Protein AF-A0A7S0ZNC3-F1 (afdb_monomer_lite)

Radius of gyration: 29.02 Å; chains: 1; bounding box: 52×55×88 Å

Organism: Noctiluca scintillans (NCBI:txid2966)

pLDDT: mean 77.71, std 16.73, range [38.78, 97.19]

Sequence (224 aa):
EQLVTQQPERVATENEGRETLKQLDADLELLSKPDVLAFEIQTAWGTHILEYHCNDTCRDIAKQFCRERRLDDRLSGDLADRMEEKLKQPLALAQPKRPHGPKPKVVDLGDKNAVKRRVRALQKKLREMERLKNLPDSELDTLQREKLANEGEVRRTCESLERELNLLERLPRMVFDVETDTGLRFIEFRDGDSCLELSRVFCSQHALDDELIGPLAEHMKEKL

Foldseek 3Di:
DDDDDDDDPVVVVVVVVVVVVVVVVVVVVQVVDPFWDWDWDQDPVGIDIQIDGNPDQLLNSLQVVCVVVVHDSVVSVVRRVVVVVVVPDPPDVDDDDDPDPKDKPQDCLDDLVVLVVLLVVLVVLLVVLVVLVVDDPVPDDPVNVVSVVCNVVSVVVNVVSVVSSVVSQPDASIWTWDQDPVGTDIQGDHPPDQLLVSLVVVCVVRVHDPVVSVVRSVVVVVND

Secondary structure (DSSP, 8-state):
-------SHHHHHHHHHHHHHHHHHHHHHHHT-TTEEEEEEEETTEEEEEEEETT--HHHHHHHHHHHTT--TTHHHHHHHHHHHHHHS-----------S---EE---TTHHHHHHHHHHHHHHHHHHHHHHTS-GGG--HHHHHHHHTHHHHHHHHHHHHHHHHHHHHS-SEEEEEEETTEEEEEEE-TT--HHHHHHHHHHHHT--GGGHHHHHHHHHHH-

Structure (mmCIF, N/CA/C/O backbone):
data_AF-A0A7S0ZNC3-F1
#
_entry.id   AF-A0A7S0ZNC3-F1
#
loop_
_atom_site.group_PDB
_atom_site.id
_atom_site.type_symbol
_atom_site.label_atom_id
_atom_site.label_alt_id
_atom_site.label_comp_id
_atom_site.label_asym_id
_atom_site.label_entity_id
_atom_site.label_seq_id
_atom_site.pdbx_PDB_ins_code
_atom_site.Cartn_x
_atom_site.Cartn_y
_atom_site.Cartn_z
_atom_site.occupancy
_atom_site.B_iso_or_equiv
_atom_site.auth_seq_id
_atom_site.auth_comp_id
_atom_site.auth_asym_id
_atom_site.auth_atom_id
_atom_site.pdbx_PDB_model_num
ATOM 1 N N . GLU A 1 1 ? 8.790 41.182 26.285 1.00 45.03 1 GLU A N 1
ATOM 2 C CA . GLU A 1 1 ? 8.197 41.296 24.938 1.00 45.03 1 GLU A CA 1
ATOM 3 C C . GLU A 1 1 ? 8.940 40.371 23.983 1.00 45.03 1 GLU A C 1
ATOM 5 O O . GLU A 1 1 ? 10.123 40.579 23.758 1.00 45.03 1 GLU A O 1
ATOM 10 N N . GLN A 1 2 ? 8.292 39.319 23.484 1.00 38.78 2 GLN A N 1
ATOM 11 C CA . GLN A 1 2 ? 8.778 38.539 22.341 1.00 38.78 2 GLN A CA 1
ATOM 12 C C . GLN A 1 2 ? 7.562 38.230 21.468 1.00 38.78 2 GLN A C 1
ATOM 14 O O . GLN A 1 2 ? 6.730 37.392 21.811 1.00 38.78 2 GLN A O 1
ATOM 19 N N . LEU A 1 3 ? 7.418 39.007 20.395 1.00 42.59 3 LEU A N 1
ATOM 20 C CA . LEU A 1 3 ? 6.395 38.829 19.373 1.00 42.59 3 LEU A CA 1
ATOM 21 C C . LEU A 1 3 ? 6.844 37.726 18.412 1.00 42.59 3 LEU A C 1
ATOM 23 O O . LEU A 1 3 ? 7.954 37.743 17.887 1.00 42.59 3 LEU A O 1
ATOM 27 N N . VAL A 1 4 ? 5.948 36.762 18.239 1.00 47.72 4 VAL A N 1
ATOM 28 C CA . VAL A 1 4 ? 6.052 35.588 17.378 1.00 47.72 4 VAL A CA 1
ATOM 29 C C . VAL A 1 4 ? 5.900 36.014 15.918 1.00 47.72 4 VAL A C 1
ATOM 31 O O . VAL A 1 4 ? 4.832 36.464 15.509 1.00 47.72 4 VAL A O 1
ATOM 34 N N . THR A 1 5 ? 6.947 35.824 15.121 1.00 52.84 5 THR A N 1
ATOM 35 C CA . THR A 1 5 ? 6.916 35.956 13.659 1.00 52.84 5 THR A CA 1
ATOM 36 C C . THR A 1 5 ? 6.864 34.560 13.038 1.00 52.84 5 THR A C 1
ATOM 38 O O . THR A 1 5 ? 7.893 33.916 12.868 1.00 52.84 5 THR A O 1
ATOM 41 N N . GLN A 1 6 ? 5.668 34.064 12.711 1.00 51.75 6 GLN A N 1
ATOM 42 C CA . GLN A 1 6 ? 5.483 32.878 11.861 1.00 51.75 6 GLN A CA 1
ATOM 43 C C . GLN A 1 6 ? 4.163 32.967 11.087 1.00 51.75 6 GLN A C 1
ATOM 45 O O . GLN A 1 6 ? 3.191 32.356 11.510 1.00 51.75 6 GLN A O 1
ATOM 50 N N . GLN A 1 7 ? 4.114 33.695 9.965 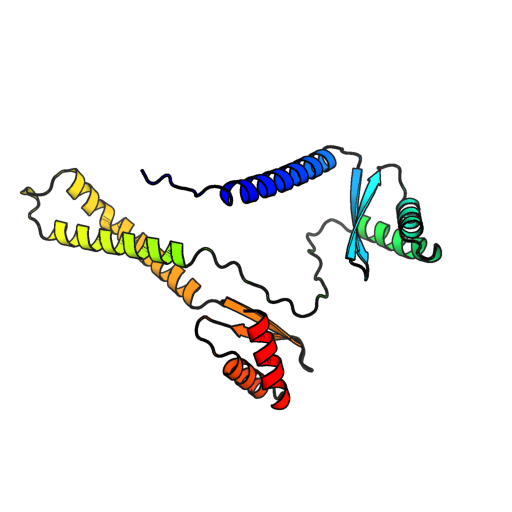1.00 51.53 7 GLN A N 1
ATOM 51 C CA . GLN A 1 7 ? 3.111 33.478 8.903 1.00 51.53 7 GLN A CA 1
ATOM 52 C C . GLN A 1 7 ? 3.631 33.987 7.541 1.00 51.53 7 GLN A C 1
ATOM 54 O O . GLN A 1 7 ? 3.479 35.166 7.234 1.00 51.53 7 GLN A O 1
ATOM 59 N N . PRO A 1 8 ? 4.270 33.123 6.728 1.00 50.66 8 PRO A N 1
ATOM 60 C CA . PRO A 1 8 ? 4.137 33.257 5.269 1.00 50.66 8 PRO A CA 1
ATOM 61 C C . PRO A 1 8 ? 3.771 31.957 4.520 1.00 50.66 8 PRO A C 1
ATOM 63 O O . PRO A 1 8 ? 3.196 32.032 3.440 1.00 50.66 8 PRO A O 1
ATOM 66 N N . GLU A 1 9 ? 4.020 30.762 5.069 1.00 48.94 9 GLU A N 1
ATOM 67 C CA . GLU A 1 9 ? 3.870 29.500 4.306 1.00 48.94 9 GLU A CA 1
ATOM 68 C C . GLU A 1 9 ? 2.422 29.016 4.127 1.00 48.94 9 GLU A C 1
ATOM 70 O O . GLU A 1 9 ? 2.121 28.286 3.184 1.00 48.94 9 GLU A O 1
ATOM 75 N N . ARG A 1 10 ? 1.486 29.445 4.984 1.00 49.97 10 ARG A N 1
ATOM 76 C CA . ARG A 1 10 ? 0.070 29.046 4.861 1.00 49.97 10 ARG A CA 1
ATOM 77 C C . ARG A 1 10 ? -0.667 29.715 3.698 1.00 49.97 10 ARG A C 1
ATOM 79 O O . ARG A 1 10 ? -1.686 29.198 3.271 1.00 49.97 10 ARG A O 1
ATOM 86 N N . VAL A 1 11 ? -0.158 30.830 3.174 1.00 51.59 11 VAL A N 1
ATOM 87 C CA . VAL A 1 11 ? -0.843 31.596 2.118 1.00 51.59 11 VAL A CA 1
ATOM 88 C C . VAL A 1 11 ? -0.542 31.036 0.719 1.00 51.59 11 VAL A C 1
ATOM 90 O O . VAL A 1 11 ? -1.366 31.152 -0.183 1.00 51.59 11 VAL A O 1
ATOM 93 N N . ALA A 1 12 ? 0.611 30.386 0.526 1.00 52.41 12 ALA A N 1
ATOM 94 C CA . ALA A 1 12 ? 1.008 29.844 -0.777 1.00 52.41 12 ALA A CA 1
ATOM 95 C C . ALA A 1 12 ? 0.154 28.633 -1.198 1.00 52.41 12 ALA A C 1
ATOM 97 O O . ALA A 1 12 ? -0.328 28.574 -2.326 1.00 52.41 12 ALA A O 1
ATOM 98 N N . THR A 1 13 ? -0.117 27.718 -0.264 1.00 53.22 13 THR A N 1
ATOM 99 C CA . THR A 1 13 ? -0.907 26.500 -0.521 1.00 53.22 13 THR A CA 1
ATOM 100 C C . THR A 1 13 ? -2.394 26.787 -0.753 1.00 53.22 13 THR A C 1
ATOM 102 O O . THR A 1 13 ? -3.041 26.106 -1.546 1.00 53.22 13 THR A O 1
ATOM 105 N N . GLU A 1 14 ? -2.943 27.835 -0.130 1.00 54.78 14 GLU A N 1
ATOM 106 C CA . GLU A 1 14 ? -4.318 28.280 -0.396 1.00 54.78 14 GLU A CA 1
ATOM 107 C C . GLU A 1 14 ? -4.479 28.919 -1.785 1.00 54.78 14 GLU A C 1
ATOM 109 O O . GLU A 1 14 ? -5.547 28.807 -2.391 1.00 54.78 14 GLU A O 1
ATOM 114 N N . ASN A 1 15 ? -3.433 29.560 -2.318 1.00 58.06 15 ASN A N 1
ATOM 115 C CA . ASN A 1 15 ? -3.467 30.143 -3.660 1.00 58.06 15 ASN A CA 1
ATOM 116 C C . ASN A 1 15 ? -3.379 29.073 -4.759 1.00 58.06 15 ASN A C 1
ATOM 118 O O . ASN A 1 15 ? -4.161 29.135 -5.706 1.00 58.06 15 ASN A O 1
ATOM 122 N N . GLU A 1 16 ? -2.535 28.049 -4.598 1.00 57.00 16 GLU A N 1
ATOM 123 C CA . GLU A 1 16 ? -2.470 26.908 -5.531 1.00 57.00 16 GLU A CA 1
ATOM 124 C C . GLU A 1 16 ? -3.796 26.126 -5.579 1.00 57.00 16 GLU A C 1
ATOM 126 O O . GLU A 1 16 ? -4.271 25.742 -6.652 1.00 57.00 16 GLU A O 1
ATOM 131 N N . GLY A 1 17 ? -4.453 25.957 -4.425 1.00 60.78 17 GLY A N 1
ATOM 132 C CA . GLY A 1 17 ? -5.788 25.356 -4.340 1.00 60.78 17 GLY A CA 1
ATOM 133 C C . GLY A 1 17 ? -6.871 26.169 -5.061 1.00 60.78 17 GLY A C 1
ATOM 134 O O . GLY A 1 17 ? -7.796 25.613 -5.649 1.00 60.78 17 GLY A O 1
ATOM 135 N N . ARG A 1 18 ? -6.759 27.502 -5.064 1.00 63.09 18 ARG A N 1
ATOM 136 C CA . ARG A 1 18 ? -7.697 28.381 -5.782 1.00 63.09 18 ARG A CA 1
ATOM 137 C C . ARG A 1 18 ? -7.470 28.385 -7.289 1.00 63.09 18 ARG A C 1
ATOM 139 O O . ARG A 1 18 ? -8.442 28.498 -8.029 1.00 63.09 18 ARG A O 1
ATOM 146 N N . GLU A 1 19 ? -6.227 28.277 -7.748 1.00 65.94 19 GLU A N 1
ATOM 147 C CA . GLU A 1 19 ? -5.927 28.179 -9.182 1.00 65.94 19 GLU A CA 1
ATOM 148 C C . GLU A 1 19 ? -6.394 26.846 -9.765 1.00 65.94 19 GLU A C 1
ATOM 150 O O . GLU A 1 19 ? -7.042 26.834 -10.808 1.00 65.94 19 GLU A O 1
ATOM 155 N N . THR A 1 20 ? -6.177 25.741 -9.049 1.00 65.75 20 THR A N 1
ATOM 156 C CA . THR A 1 20 ? -6.688 24.421 -9.454 1.00 65.75 20 THR A CA 1
ATOM 157 C C . THR A 1 20 ? -8.216 24.368 -9.483 1.00 65.75 20 THR A C 1
ATOM 159 O O . THR A 1 20 ? -8.780 23.824 -10.428 1.00 65.75 20 THR A O 1
ATOM 162 N N . LEU A 1 21 ? -8.904 24.990 -8.518 1.00 68.75 21 LEU A N 1
ATOM 163 C CA . LEU A 1 21 ? -10.368 25.104 -8.551 1.00 68.75 21 LEU A CA 1
ATOM 164 C C . LEU A 1 21 ? -10.870 25.967 -9.715 1.00 68.75 21 LEU A C 1
ATOM 166 O O . LEU A 1 21 ? -11.840 25.592 -10.362 1.00 68.75 21 LEU A O 1
ATOM 170 N N . LYS A 1 22 ? -10.196 27.080 -10.033 1.00 71.38 22 LYS A N 1
ATOM 171 C CA . LYS A 1 22 ? -10.537 27.895 -11.211 1.00 71.38 22 LYS A CA 1
ATOM 172 C C . LYS A 1 22 ? -10.324 27.146 -12.524 1.00 71.38 22 LYS A C 1
ATOM 174 O O . LYS A 1 22 ? -11.119 27.314 -13.441 1.00 71.38 22 LYS A O 1
ATOM 179 N N . GLN A 1 23 ? -9.269 26.338 -12.611 1.00 70.81 23 GLN A N 1
ATOM 180 C CA . GLN A 1 23 ? -9.010 25.496 -13.776 1.00 70.81 23 GLN A CA 1
ATOM 181 C C . GLN A 1 23 ? -10.127 24.456 -13.947 1.00 70.81 23 GLN A C 1
ATOM 183 O O . GLN A 1 23 ? -10.662 24.312 -15.038 1.00 70.81 23 GLN A O 1
ATOM 188 N N . LEU A 1 24 ? -10.545 23.808 -12.854 1.00 67.44 24 LEU A N 1
ATOM 189 C CA . LEU A 1 24 ? -11.635 22.828 -12.861 1.00 67.44 24 LEU A CA 1
ATOM 190 C C . LEU A 1 24 ? -13.005 23.449 -13.174 1.00 67.44 24 LEU A C 1
ATOM 192 O O . LEU A 1 24 ? -13.794 22.826 -13.879 1.00 67.44 24 LEU A O 1
ATOM 196 N N . ASP A 1 25 ? -13.289 24.661 -12.688 1.00 69.50 25 ASP A N 1
ATOM 197 C CA . ASP A 1 25 ? -14.516 25.391 -13.040 1.00 69.50 25 ASP A CA 1
ATOM 198 C C . ASP A 1 25 ? -14.526 25.785 -14.525 1.00 69.50 25 ASP A C 1
ATOM 200 O O . ASP A 1 25 ? -15.555 25.642 -15.184 1.00 69.50 25 ASP A O 1
ATOM 204 N N . ALA A 1 26 ? -13.386 26.212 -15.080 1.00 65.00 26 ALA A N 1
ATOM 205 C CA . ALA A 1 26 ? -13.260 26.488 -16.511 1.00 65.00 26 ALA A CA 1
ATOM 206 C C . ALA A 1 26 ? -13.450 25.214 -17.356 1.00 65.00 26 ALA A C 1
ATOM 208 O O . ALA A 1 26 ? -14.165 25.241 -18.359 1.00 65.00 26 ALA A O 1
ATOM 209 N N . ASP A 1 27 ? -12.879 24.089 -16.919 1.00 60.28 27 ASP A N 1
ATOM 210 C CA . ASP A 1 27 ? -13.042 22.787 -17.572 1.00 60.28 27 ASP A CA 1
ATOM 211 C C . ASP A 1 27 ? -14.506 22.297 -17.499 1.00 60.28 27 ASP A C 1
ATOM 213 O O . ASP A 1 27 ? -15.032 21.743 -18.467 1.00 60.28 27 ASP A O 1
ATOM 217 N N . LEU A 1 28 ? -15.212 22.548 -16.388 1.00 64.69 28 LEU A N 1
ATOM 218 C CA . LEU A 1 28 ? -16.644 22.252 -16.236 1.00 64.69 28 LEU A CA 1
ATOM 219 C C . LEU A 1 28 ? -17.532 23.153 -17.105 1.00 64.69 28 LEU A C 1
ATOM 221 O O . LEU A 1 28 ? -18.526 22.684 -17.660 1.00 64.69 28 LEU A O 1
ATOM 225 N N . GLU A 1 29 ? -17.186 24.431 -17.253 1.00 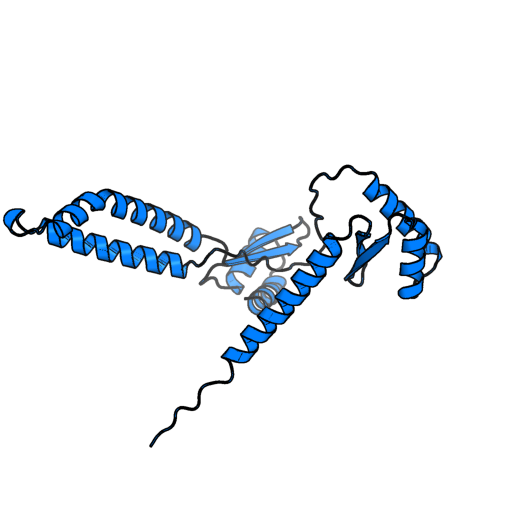65.31 29 GLU A N 1
ATOM 226 C CA . GLU A 1 29 ? -17.912 25.372 -18.112 1.00 65.31 29 GLU A CA 1
ATOM 227 C C . GLU A 1 29 ? -17.726 25.041 -19.607 1.00 65.31 29 GLU A C 1
ATOM 229 O O . GLU A 1 29 ? -18.651 25.211 -20.407 1.00 65.31 29 GLU A O 1
ATOM 234 N N . LEU A 1 30 ? -16.572 24.471 -19.971 1.00 56.34 30 LEU A N 1
ATOM 235 C CA . LEU A 1 30 ? -16.301 23.867 -21.281 1.00 56.34 30 LEU A CA 1
ATOM 236 C C . LEU A 1 30 ? -17.166 22.624 -21.536 1.00 56.34 30 LEU A C 1
ATOM 238 O O . LEU A 1 30 ? -17.773 22.511 -22.599 1.00 56.34 30 LEU A O 1
ATOM 242 N N . LEU A 1 31 ? -17.300 21.740 -20.543 1.00 54.53 31 LEU A N 1
ATOM 243 C CA . LEU A 1 31 ? -18.156 20.545 -20.614 1.00 54.53 31 LEU A CA 1
ATOM 244 C C . LEU A 1 31 ? -19.664 20.861 -20.601 1.00 54.53 31 LEU A C 1
ATOM 246 O O . LEU A 1 31 ? -20.478 20.014 -20.965 1.00 54.53 31 LEU A O 1
ATOM 250 N N . SER A 1 32 ? -20.042 22.075 -20.191 1.00 52.97 32 SER A N 1
ATOM 251 C CA . SER A 1 32 ? -21.429 22.561 -20.142 1.00 52.97 32 SER A CA 1
ATOM 252 C C . SER A 1 32 ? -21.958 23.035 -21.507 1.00 52.97 32 SER A C 1
ATOM 254 O O . SER A 1 32 ? -23.163 23.235 -21.672 1.00 52.97 32 SER A O 1
ATOM 256 N N . LYS A 1 33 ? -21.093 23.194 -22.521 1.00 55.12 33 LYS A N 1
ATOM 257 C CA . LYS A 1 33 ? -21.510 23.553 -23.886 1.00 55.12 33 LYS A CA 1
ATOM 258 C C . LYS A 1 33 ? -21.741 22.277 -24.712 1.00 55.12 33 LYS A C 1
ATOM 260 O O . LYS A 1 33 ? -20.769 21.642 -25.106 1.00 55.12 33 LYS A O 1
ATOM 265 N N . PRO A 1 34 ? -22.997 21.911 -25.036 1.00 56.09 34 PRO A N 1
ATOM 266 C CA . PRO A 1 34 ? -23.321 20.637 -25.693 1.00 56.09 34 PRO A CA 1
ATOM 267 C C . PRO A 1 34 ? -22.796 20.507 -27.135 1.00 56.09 34 PRO A C 1
ATOM 269 O O . PRO A 1 34 ? -22.846 19.418 -27.698 1.00 56.09 34 PRO A O 1
ATOM 272 N N . ASP A 1 35 ? -22.276 21.594 -27.713 1.00 60.38 35 ASP A N 1
ATOM 273 C CA . ASP A 1 35 ? -21.815 21.669 -29.105 1.00 60.38 35 ASP A CA 1
ATOM 274 C C . ASP A 1 35 ? -20.285 21.701 -29.257 1.00 60.38 35 ASP A C 1
ATOM 276 O O . ASP A 1 35 ? -19.790 21.853 -30.378 1.00 60.38 35 ASP A O 1
ATOM 280 N N . VAL A 1 36 ? -19.533 21.596 -28.153 1.00 58.16 36 VAL A N 1
ATOM 281 C CA . VAL A 1 36 ? -18.064 21.573 -28.165 1.00 58.16 36 VAL A CA 1
ATOM 282 C C . VAL A 1 36 ? -17.590 20.193 -27.750 1.00 58.16 36 VAL A C 1
ATOM 284 O O . VAL A 1 36 ? -17.828 19.734 -26.636 1.00 58.16 36 VAL A O 1
ATOM 287 N N . LEU A 1 37 ? -16.904 19.523 -28.661 1.00 64.19 37 LEU A N 1
ATOM 288 C CA . LEU A 1 37 ? -16.277 18.241 -28.404 1.00 64.19 37 LEU A CA 1
ATOM 289 C C . LEU A 1 37 ? -14.759 18.452 -28.372 1.00 64.19 37 LEU A C 1
ATOM 291 O O . LEU A 1 37 ? -14.211 19.274 -29.102 1.00 64.19 37 LEU A O 1
ATOM 295 N N . ALA A 1 38 ? -14.070 17.730 -27.493 1.00 66.69 38 ALA A N 1
ATOM 296 C CA . ALA A 1 38 ? -12.623 17.824 -27.344 1.00 66.69 38 ALA A CA 1
ATOM 297 C C . ALA A 1 38 ? -11.963 16.542 -27.861 1.00 66.69 38 ALA A C 1
ATOM 299 O O . ALA A 1 38 ? -12.372 15.434 -27.508 1.00 66.69 38 ALA A O 1
ATOM 300 N N . PHE A 1 39 ? -10.939 16.684 -28.699 1.00 69.06 39 PHE A N 1
ATOM 301 C CA . PHE A 1 39 ? -10.174 15.570 -29.243 1.00 69.06 39 PHE A CA 1
ATOM 302 C C . PHE A 1 39 ? -8.727 15.629 -28.757 1.00 69.06 39 PHE A C 1
ATOM 304 O O . PHE A 1 39 ? -7.988 16.566 -29.056 1.00 69.06 39 PHE A O 1
ATOM 311 N N . GLU A 1 40 ? -8.305 14.608 -28.014 1.00 72.19 40 GLU A N 1
ATOM 312 C CA . GLU A 1 40 ? -6.922 14.491 -27.556 1.00 72.19 40 GLU A CA 1
ATOM 313 C C . GLU A 1 40 ? -6.042 13.877 -28.656 1.00 72.19 40 GLU A C 1
ATOM 315 O O . GLU A 1 40 ? -6.227 12.726 -29.071 1.00 72.19 40 GLU A O 1
ATOM 320 N N . ILE A 1 41 ? -5.042 14.636 -29.104 1.00 69.06 41 ILE A N 1
ATOM 321 C CA . ILE A 1 41 ? -4.017 14.188 -30.045 1.00 69.06 41 ILE A CA 1
ATOM 322 C C . ILE A 1 41 ? -2.688 14.058 -29.318 1.00 69.06 41 ILE A C 1
ATOM 324 O O . ILE A 1 41 ? -2.176 15.002 -28.718 1.00 69.06 41 ILE A O 1
ATOM 328 N N . GLN A 1 42 ? -2.098 12.872 -29.421 1.00 63.91 42 GLN A N 1
ATOM 329 C CA . GLN A 1 42 ? -0.756 12.603 -28.926 1.00 63.91 42 GLN A CA 1
ATOM 330 C C . GLN A 1 42 ? 0.239 12.758 -30.070 1.00 63.91 42 GLN A C 1
ATOM 332 O O . GLN A 1 42 ? 0.136 12.085 -31.097 1.00 63.91 42 GLN A O 1
ATOM 337 N N . THR A 1 43 ? 1.201 13.656 -29.888 1.00 64.44 43 THR A N 1
ATOM 338 C CA . THR A 1 43 ? 2.305 13.881 -30.825 1.00 64.44 43 THR A CA 1
ATOM 339 C C . THR A 1 43 ? 3.637 13.565 -30.151 1.00 64.44 43 THR A C 1
ATOM 341 O O . THR A 1 43 ? 3.706 13.406 -28.932 1.00 64.44 43 THR A O 1
ATOM 344 N N . ALA A 1 44 ? 4.722 13.523 -30.930 1.00 51.75 44 ALA A N 1
ATOM 345 C CA . ALA A 1 44 ? 6.075 13.360 -30.390 1.00 51.75 44 ALA A CA 1
ATOM 346 C C . ALA A 1 44 ? 6.485 14.491 -29.420 1.00 51.75 44 ALA A C 1
ATOM 348 O O . ALA A 1 44 ? 7.409 14.314 -28.632 1.00 51.75 44 ALA A O 1
ATOM 349 N N . TRP A 1 45 ? 5.794 15.637 -29.460 1.00 47.97 45 TRP A N 1
ATOM 350 C CA . TRP A 1 45 ? 6.099 16.827 -28.658 1.00 47.97 45 TRP A CA 1
ATOM 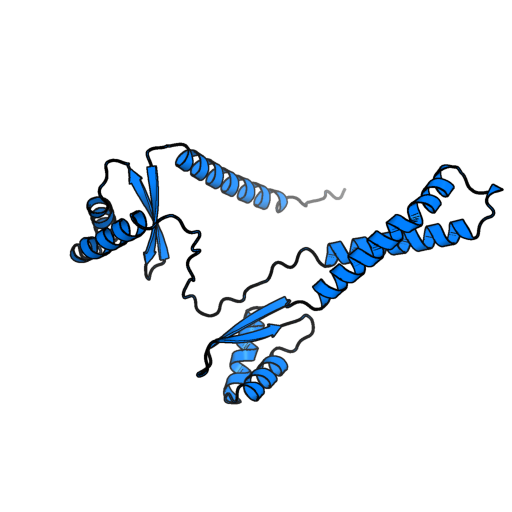351 C C . TRP A 1 45 ? 5.115 17.061 -27.507 1.00 47.97 45 TRP A C 1
ATOM 353 O O . TRP A 1 45 ? 5.213 18.073 -26.816 1.00 47.97 45 TRP A O 1
ATOM 363 N N . GLY A 1 46 ? 4.184 16.131 -27.281 1.00 59.03 46 GLY A N 1
ATOM 364 C CA . GLY A 1 46 ? 3.243 16.182 -26.169 1.00 59.03 46 GLY A CA 1
ATOM 365 C C . GLY A 1 46 ? 1.794 15.944 -26.572 1.00 59.03 46 GLY A C 1
ATOM 366 O O . GLY A 1 46 ? 1.469 15.634 -27.724 1.00 59.03 46 GLY A O 1
ATOM 367 N N . THR A 1 47 ? 0.929 16.070 -25.570 1.00 65.12 47 THR A N 1
ATOM 368 C CA . THR A 1 47 ? -0.520 15.943 -25.700 1.00 65.12 47 THR A CA 1
ATOM 369 C C . THR A 1 47 ? -1.131 17.297 -26.033 1.00 65.12 47 THR A C 1
ATOM 371 O O . THR A 1 47 ? -0.840 18.298 -25.377 1.00 65.12 47 THR A O 1
ATOM 374 N N . HIS A 1 48 ? -2.000 17.320 -27.036 1.00 70.25 48 HIS A N 1
ATOM 375 C CA . HIS A 1 48 ? -2.742 18.504 -27.442 1.00 70.25 48 HIS A CA 1
ATOM 376 C C . HIS A 1 48 ? -4.233 18.197 -27.429 1.00 70.25 48 HIS A C 1
ATOM 378 O O . HIS A 1 48 ? -4.662 17.177 -27.965 1.00 70.25 48 HIS A O 1
ATOM 384 N N . ILE A 1 49 ? -5.007 19.082 -26.811 1.00 76.50 49 ILE A N 1
ATOM 385 C CA . ILE A 1 49 ? -6.463 19.017 -26.821 1.00 76.50 49 ILE A CA 1
ATOM 386 C C . ILE A 1 49 ? -6.928 19.953 -27.927 1.00 76.50 49 ILE A C 1
ATOM 388 O O . ILE A 1 49 ? -6.588 21.135 -27.915 1.00 76.50 49 ILE A O 1
ATOM 392 N N . LEU A 1 50 ? -7.637 19.402 -28.906 1.00 73.75 50 LEU A N 1
ATOM 393 C CA . LEU A 1 50 ? -8.280 20.176 -29.955 1.00 73.75 50 LEU A CA 1
ATOM 394 C C . LEU A 1 50 ? -9.754 20.309 -29.628 1.00 73.75 50 LEU A C 1
ATOM 396 O O . LEU A 1 50 ? -10.466 19.310 -29.539 1.00 73.75 50 LEU A O 1
ATOM 400 N N . GLU A 1 51 ? -10.191 21.542 -29.447 1.00 71.56 51 GLU A N 1
ATOM 401 C CA . GLU A 1 51 ? -11.602 21.878 -29.335 1.00 71.56 51 GLU A CA 1
ATOM 402 C C . GLU A 1 51 ? -12.201 21.904 -30.739 1.00 71.56 51 GLU A C 1
ATOM 404 O O . GLU A 1 51 ? -11.605 22.467 -31.660 1.00 71.56 51 GLU A O 1
ATOM 409 N N . TYR A 1 52 ? -13.358 21.275 -30.917 1.00 72.69 52 TYR A N 1
ATOM 410 C CA . TYR A 1 52 ? -14.093 21.352 -32.166 1.00 72.69 52 TYR A CA 1
ATOM 411 C C . TYR A 1 52 ? -15.568 21.613 -31.944 1.00 72.69 52 TYR A C 1
ATOM 413 O O . TYR A 1 52 ? -16.187 21.085 -31.015 1.00 72.69 52 TYR A O 1
ATOM 421 N N . HIS A 1 53 ? -16.128 22.432 -32.827 1.00 73.88 53 HIS A N 1
ATOM 422 C CA . HIS A 1 53 ? -17.553 22.683 -32.863 1.00 73.88 53 HIS A CA 1
ATOM 423 C C . HIS A 1 53 ? -18.247 21.628 -33.723 1.00 73.88 53 HIS A C 1
ATOM 425 O O . HIS A 1 53 ? -17.671 21.082 -34.662 1.00 73.88 53 HIS A O 1
ATOM 431 N N . CYS A 1 54 ? -19.521 21.365 -33.441 1.00 62.78 54 CYS A N 1
ATOM 432 C CA . CYS A 1 54 ? -20.354 20.404 -34.175 1.00 62.78 54 CYS A CA 1
ATOM 433 C C . CYS A 1 54 ? -20.441 20.632 -35.702 1.00 62.78 54 CYS A C 1
ATOM 435 O O . CYS A 1 54 ? -20.849 19.726 -36.427 1.00 62.78 54 CYS A O 1
ATOM 437 N N . ASN A 1 55 ? -20.033 21.806 -36.195 1.00 73.81 55 ASN A N 1
ATOM 438 C CA . ASN A 1 55 ? -19.997 22.148 -37.619 1.00 73.81 55 ASN A CA 1
ATOM 439 C C . ASN A 1 55 ? -18.610 21.992 -38.271 1.00 73.81 55 ASN A C 1
ATOM 441 O O . ASN A 1 55 ? -18.507 22.132 -39.491 1.00 73.81 55 ASN A O 1
ATOM 445 N N . ASP A 1 56 ? -17.561 21.709 -37.497 1.00 79.75 56 ASP A N 1
ATOM 446 C CA . ASP A 1 56 ? -16.200 21.571 -38.014 1.00 79.75 56 ASP A CA 1
ATOM 447 C C . ASP A 1 56 ? -15.953 20.139 -38.500 1.00 79.75 56 ASP A C 1
ATOM 449 O O . ASP A 1 56 ? -16.264 19.161 -37.815 1.00 79.75 56 ASP A O 1
ATOM 453 N N . THR A 1 57 ? -15.353 19.984 -39.684 1.00 83.62 57 THR A N 1
ATOM 454 C CA . THR A 1 57 ? -14.933 18.654 -40.143 1.00 83.62 57 THR A CA 1
ATOM 455 C C . THR A 1 57 ? -13.586 18.276 -39.521 1.00 83.62 57 THR A C 1
ATOM 457 O O . THR A 1 57 ? -12.718 19.131 -39.331 1.00 83.62 57 THR A O 1
ATOM 460 N N . CYS A 1 58 ? -13.345 16.980 -39.270 1.00 82.69 58 CYS A N 1
ATOM 461 C CA . CYS A 1 58 ? -12.039 16.478 -38.803 1.00 82.69 58 CYS A CA 1
ATOM 462 C C . CYS A 1 58 ? -10.873 16.967 -39.676 1.00 82.69 58 CYS A C 1
ATOM 464 O O . CYS A 1 58 ? -9.768 17.193 -39.185 1.00 82.69 58 CYS A O 1
ATOM 466 N N . ARG A 1 59 ? -11.134 17.182 -40.97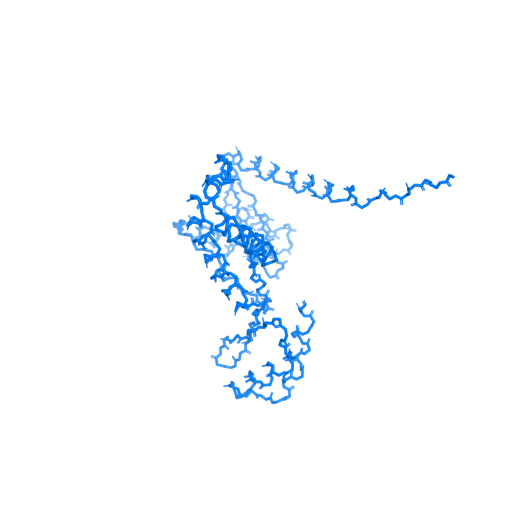0 1.00 86.69 59 ARG A N 1
ATOM 467 C CA . ARG A 1 59 ? -10.171 17.712 -41.932 1.00 86.69 59 ARG A CA 1
ATOM 468 C C . ARG A 1 59 ? -9.848 19.187 -41.713 1.00 86.69 59 ARG A C 1
ATOM 470 O O . ARG A 1 59 ? -8.688 19.566 -41.863 1.00 86.69 59 ARG A O 1
ATOM 477 N N . ASP A 1 60 ? -10.830 20.005 -41.362 1.00 85.38 60 ASP A N 1
ATOM 478 C CA . ASP A 1 60 ? -10.612 21.427 -41.091 1.00 85.38 60 ASP A CA 1
ATOM 479 C C . ASP A 1 60 ? -9.838 21.618 -39.782 1.00 85.38 60 ASP A C 1
ATOM 481 O O . ASP A 1 60 ? -8.862 22.369 -39.748 1.00 85.38 60 ASP A O 1
ATOM 485 N N . ILE A 1 61 ? -10.171 20.824 -38.761 1.00 83.50 61 ILE A N 1
ATOM 486 C CA . ILE A 1 61 ? -9.476 20.808 -37.466 1.00 83.50 61 ILE A CA 1
ATOM 487 C C . ILE A 1 61 ? -8.019 20.355 -37.633 1.00 83.50 61 ILE A C 1
ATOM 489 O O . ILE A 1 61 ? -7.094 21.001 -37.139 1.00 83.50 61 ILE A O 1
ATOM 493 N N . ALA A 1 62 ? -7.783 19.272 -38.381 1.00 84.75 62 ALA A N 1
ATOM 494 C CA . ALA A 1 62 ? -6.434 18.779 -38.644 1.00 84.75 62 ALA A CA 1
ATOM 495 C C . ALA A 1 62 ? -5.581 19.802 -39.415 1.00 84.75 62 ALA A C 1
ATOM 497 O O . ALA A 1 62 ? -4.404 19.989 -39.104 1.00 84.75 62 ALA A O 1
ATOM 498 N N . LYS A 1 63 ? -6.170 20.505 -40.392 1.00 87.25 63 LYS A N 1
ATOM 499 C CA . LYS A 1 63 ? -5.493 21.590 -41.120 1.00 87.25 63 LYS A CA 1
ATOM 500 C C . LYS A 1 63 ? -5.161 22.764 -40.214 1.00 87.25 63 LYS A C 1
ATOM 502 O O . LYS A 1 63 ? -4.052 23.290 -40.292 1.00 87.25 63 LYS A O 1
ATOM 507 N N . GLN A 1 64 ? -6.098 23.173 -39.362 1.00 83.62 64 GLN A N 1
ATOM 508 C CA . GLN A 1 64 ? -5.866 24.245 -38.404 1.00 83.62 64 GLN A CA 1
ATOM 509 C C . GLN A 1 64 ? -4.717 23.887 -37.457 1.00 83.62 64 GLN A C 1
ATOM 511 O O . GLN A 1 64 ? -3.781 24.673 -37.319 1.00 83.62 64 GLN A O 1
ATOM 516 N N . PHE A 1 65 ? -4.718 22.674 -36.903 1.00 83.00 65 PHE A N 1
ATOM 517 C CA . PHE A 1 65 ? -3.641 22.190 -36.043 1.00 83.00 65 PHE A CA 1
ATOM 518 C C . PHE A 1 65 ? -2.279 22.188 -36.752 1.00 83.00 65 PHE A C 1
ATOM 520 O O . PHE A 1 65 ? -1.293 22.695 -36.210 1.00 83.00 65 PHE A O 1
ATOM 527 N N . CYS A 1 66 ? -2.215 21.666 -37.982 1.00 84.88 66 CYS A N 1
ATOM 528 C CA . CYS A 1 66 ? -0.989 21.686 -38.777 1.00 84.88 66 CYS A CA 1
ATOM 529 C C . CYS A 1 66 ? -0.505 23.121 -39.033 1.00 84.88 66 CYS A C 1
ATOM 531 O O . CYS A 1 66 ? 0.677 23.407 -38.837 1.00 84.88 66 CYS A O 1
ATOM 533 N N . ARG A 1 67 ? -1.410 24.047 -39.373 1.00 86.25 67 ARG A N 1
ATOM 534 C CA . ARG A 1 67 ? -1.085 25.461 -39.604 1.00 86.25 67 ARG A CA 1
ATOM 535 C C . ARG A 1 67 ? -0.568 26.154 -38.340 1.00 86.25 67 ARG A C 1
ATOM 537 O O . ARG A 1 67 ? 0.447 26.846 -38.404 1.00 86.25 67 ARG A O 1
ATOM 544 N N . GLU A 1 68 ? -1.223 25.961 -37.198 1.00 82.19 68 GLU A N 1
ATOM 545 C CA . GLU A 1 68 ? -0.824 26.553 -35.912 1.00 82.19 68 GLU A CA 1
ATOM 546 C C . GLU A 1 68 ? 0.544 26.047 -35.445 1.00 82.19 68 GLU A C 1
ATOM 548 O O . GLU A 1 68 ? 1.359 26.806 -34.918 1.00 82.19 68 GLU A O 1
ATOM 553 N N . ARG A 1 69 ? 0.828 24.765 -35.690 1.00 79.69 69 ARG A N 1
ATOM 554 C CA . ARG A 1 69 ? 2.087 24.115 -35.306 1.00 79.69 69 ARG A CA 1
ATOM 555 C C . ARG A 1 69 ? 3.173 24.188 -36.378 1.00 79.69 69 ARG A C 1
ATOM 557 O O . ARG A 1 69 ? 4.257 23.654 -36.159 1.00 79.69 69 ARG A O 1
ATOM 564 N N . ARG A 1 70 ? 2.916 24.877 -37.498 1.00 83.44 70 ARG A N 1
ATOM 565 C CA . ARG A 1 70 ? 3.825 24.986 -38.656 1.00 83.44 70 ARG A CA 1
ATOM 566 C C . ARG A 1 70 ? 4.282 23.617 -39.186 1.00 83.44 70 ARG A C 1
ATOM 568 O O . ARG A 1 70 ? 5.437 23.450 -39.572 1.00 83.44 70 ARG A O 1
ATOM 575 N N . LEU A 1 71 ? 3.381 22.640 -39.165 1.00 80.44 71 LEU A N 1
ATOM 576 C CA . LEU A 1 71 ? 3.584 21.304 -39.721 1.00 80.44 71 LEU A CA 1
ATOM 577 C C . LEU A 1 71 ? 3.216 21.295 -41.211 1.00 80.44 71 LEU A C 1
ATOM 579 O O . LEU A 1 71 ? 2.482 22.163 -41.676 1.00 80.44 71 LEU A O 1
ATOM 583 N N . ASP A 1 72 ? 3.722 20.312 -41.960 1.00 85.94 72 ASP A N 1
ATOM 584 C CA . ASP A 1 72 ? 3.387 20.150 -43.380 1.00 85.94 72 ASP A CA 1
ATOM 585 C C . ASP A 1 72 ? 1.881 19.877 -43.547 1.00 85.94 72 ASP A C 1
ATOM 587 O O . ASP A 1 72 ? 1.337 18.954 -42.931 1.00 85.94 72 ASP A O 1
ATOM 591 N N . ASP A 1 73 ? 1.216 20.657 -44.405 1.00 80.25 73 ASP A N 1
ATOM 592 C CA . ASP A 1 73 ? -0.213 20.536 -44.717 1.00 80.25 73 ASP A CA 1
ATOM 593 C C . ASP A 1 73 ? -0.587 19.133 -45.216 1.00 80.25 73 ASP A C 1
ATOM 595 O O . ASP A 1 73 ? -1.729 18.700 -45.049 1.00 80.25 73 ASP A O 1
ATOM 599 N N . ARG A 1 74 ? 0.362 18.379 -45.783 1.00 81.56 74 ARG A N 1
ATOM 600 C CA . ARG A 1 74 ? 0.142 16.990 -46.213 1.00 81.56 74 ARG A CA 1
ATOM 601 C C . ARG A 1 74 ? -0.205 16.054 -45.053 1.00 81.56 74 ARG A C 1
ATOM 603 O O . ARG A 1 74 ? -0.965 15.115 -45.255 1.00 81.56 74 ARG A O 1
ATOM 610 N N . LEU A 1 75 ? 0.274 16.342 -43.839 1.00 79.44 75 LEU A N 1
ATOM 611 C CA . LEU A 1 75 ? -0.007 15.544 -42.637 1.00 79.44 75 LEU A CA 1
ATOM 612 C C . LEU A 1 75 ? -1.445 15.720 -42.129 1.00 79.44 75 LEU A C 1
ATOM 614 O O . LEU A 1 75 ? -1.923 14.896 -41.347 1.00 79.44 75 LEU A O 1
ATOM 618 N N . SER A 1 76 ? -2.144 16.771 -42.574 1.00 85.44 76 SER A N 1
ATOM 619 C CA . SER A 1 76 ? -3.526 17.036 -42.162 1.00 85.44 76 SER A CA 1
ATOM 620 C C . SER A 1 76 ? -4.505 15.967 -42.657 1.00 85.44 76 SER A C 1
ATOM 622 O O . SER A 1 76 ? -5.482 15.689 -41.969 1.00 85.44 76 SER A O 1
ATOM 624 N N . GLY A 1 77 ? -4.229 15.327 -43.802 1.00 83.25 77 GLY A N 1
ATOM 625 C CA . GLY A 1 77 ? -5.044 14.229 -44.333 1.00 83.25 77 GLY A CA 1
ATOM 626 C C . GLY A 1 77 ? -5.003 13.003 -43.424 1.00 83.25 77 GLY A C 1
ATOM 627 O O . GLY A 1 77 ? -6.023 12.620 -42.860 1.00 83.25 77 GLY A O 1
ATOM 628 N N . ASP A 1 78 ? -3.802 12.472 -43.184 1.00 82.62 78 ASP A N 1
ATOM 629 C CA . ASP A 1 78 ? -3.592 11.291 -42.333 1.00 82.62 78 ASP A CA 1
ATOM 630 C C . ASP A 1 78 ? -4.017 11.525 -40.874 1.00 82.62 78 ASP A C 1
ATOM 632 O O . ASP A 1 78 ? -4.340 10.592 -40.132 1.00 82.62 78 ASP A O 1
ATOM 636 N N . LEU A 1 79 ? -3.961 12.775 -40.403 1.00 81.19 79 LEU A N 1
ATOM 637 C CA . LEU A 1 79 ? -4.464 13.142 -39.084 1.00 81.19 79 LEU A CA 1
ATOM 638 C C . LEU A 1 79 ? -5.997 13.135 -39.051 1.00 81.19 79 LEU A C 1
ATOM 640 O O . LEU A 1 79 ? -6.567 12.540 -38.139 1.00 81.19 79 LEU A O 1
ATOM 644 N N . ALA A 1 80 ? -6.646 13.733 -40.051 1.00 85.69 80 ALA A N 1
ATOM 645 C CA . ALA A 1 80 ? -8.100 13.768 -40.161 1.00 85.69 80 ALA A CA 1
ATOM 646 C C . ALA A 1 80 ? -8.705 12.363 -40.266 1.00 85.69 80 ALA A C 1
ATOM 648 O O . ALA A 1 80 ? -9.654 12.057 -39.548 1.00 85.69 80 ALA A O 1
ATOM 649 N N . ASP A 1 81 ? -8.110 11.487 -41.079 1.00 83.12 81 ASP A N 1
ATOM 650 C CA . ASP A 1 81 ? -8.600 10.119 -41.267 1.00 83.12 81 ASP A CA 1
ATOM 651 C C . ASP A 1 81 ? -8.537 9.316 -39.953 1.00 83.12 81 ASP A C 1
ATOM 653 O O . ASP A 1 81 ? -9.493 8.628 -39.590 1.00 83.12 81 ASP A O 1
ATOM 657 N N . ARG A 1 82 ? -7.462 9.480 -39.164 1.00 80.38 82 ARG A N 1
ATOM 658 C CA . ARG A 1 82 ? -7.341 8.873 -37.823 1.00 80.38 82 ARG A CA 1
ATOM 659 C C . ARG A 1 82 ? -8.336 9.447 -36.816 1.00 80.38 82 ARG A C 1
ATOM 661 O O . ARG A 1 82 ? -8.800 8.720 -35.936 1.00 80.38 82 ARG A O 1
ATOM 668 N N . MET A 1 83 ? -8.643 10.741 -36.910 1.00 79.44 83 MET A N 1
ATOM 669 C CA . MET A 1 83 ? -9.664 11.373 -36.070 1.00 79.44 83 MET A CA 1
ATOM 670 C C . MET A 1 83 ? -11.051 10.800 -36.379 1.00 79.44 83 MET A C 1
ATOM 672 O O . MET A 1 83 ? -11.762 10.395 -35.460 1.00 79.44 83 MET A O 1
ATOM 676 N N . GLU A 1 84 ? -11.397 10.668 -37.661 1.00 83.75 84 GLU A N 1
ATOM 677 C CA . GLU A 1 84 ? -12.660 10.064 -38.093 1.00 83.75 84 GLU A CA 1
ATOM 678 C C . GLU A 1 84 ? -12.770 8.584 -37.717 1.00 83.75 84 GLU A C 1
ATOM 680 O O . GLU A 1 84 ? -13.839 8.124 -37.313 1.00 83.75 84 GLU A O 1
ATOM 685 N N . GLU A 1 85 ? -11.682 7.822 -37.840 1.00 79.62 85 GLU A N 1
ATOM 686 C CA . GLU A 1 85 ? -11.652 6.409 -37.462 1.00 79.62 85 GLU A CA 1
ATOM 687 C C . GLU A 1 85 ? -11.899 6.226 -35.959 1.00 79.62 85 GLU A C 1
ATOM 689 O O . GLU A 1 85 ? -12.691 5.368 -35.566 1.00 79.62 85 GLU A O 1
ATOM 694 N N . LYS A 1 86 ? -11.303 7.081 -35.113 1.00 72.56 86 LYS A N 1
ATOM 695 C CA . LYS A 1 86 ? -11.559 7.073 -33.665 1.00 72.56 86 LYS A CA 1
ATOM 696 C C . LYS A 1 86 ? -12.998 7.446 -33.311 1.00 72.56 86 LYS A C 1
ATOM 698 O O . LYS A 1 86 ? -13.543 6.853 -32.388 1.00 72.56 86 LYS A O 1
ATOM 703 N N . LEU A 1 87 ? -13.622 8.380 -34.033 1.00 71.44 87 LEU A N 1
ATOM 704 C CA . LEU A 1 87 ? -15.030 8.746 -33.810 1.00 71.44 87 LEU A CA 1
ATOM 705 C C . LEU A 1 87 ? -16.006 7.630 -34.211 1.00 71.44 87 LEU A C 1
ATOM 707 O O . LEU A 1 87 ? -17.092 7.527 -33.646 1.00 71.44 87 LEU A O 1
ATOM 711 N N . LYS A 1 88 ? -15.625 6.783 -35.175 1.00 75.19 88 LYS A N 1
ATOM 712 C CA . LYS A 1 88 ? -16.430 5.638 -35.628 1.00 75.19 88 LYS A CA 1
ATOM 713 C C . LYS A 1 88 ? -16.318 4.420 -34.702 1.00 75.19 88 LYS A C 1
ATOM 715 O O . LYS A 1 88 ? -17.144 3.514 -34.809 1.00 75.19 88 LYS A O 1
ATOM 720 N N . GLN A 1 89 ? -15.330 4.372 -33.803 1.00 65.50 89 GLN A N 1
ATOM 721 C CA . GLN A 1 89 ? -15.215 3.289 -32.826 1.00 65.50 89 GLN A CA 1
ATOM 722 C C . GLN A 1 89 ? -16.174 3.528 -31.645 1.00 65.50 89 GLN A C 1
ATOM 724 O O . GLN A 1 89 ? -16.159 4.608 -31.054 1.00 65.50 89 GLN A O 1
ATOM 729 N N . PRO A 1 90 ? -17.010 2.541 -31.264 1.00 47.91 90 PRO A N 1
ATOM 730 C CA . PRO A 1 90 ? -17.852 2.663 -30.079 1.00 47.91 90 PRO A CA 1
ATOM 731 C C . PRO A 1 90 ? -16.956 2.858 -28.851 1.00 47.91 90 PRO A C 1
ATOM 733 O O . PRO A 1 90 ? -15.945 2.165 -28.740 1.00 47.91 90 PRO A O 1
ATOM 736 N N . LEU A 1 91 ? -17.326 3.785 -27.952 1.00 50.03 91 LEU A N 1
ATOM 737 C CA . LEU A 1 91 ? -16.635 4.080 -26.686 1.00 50.03 91 LEU A CA 1
ATOM 738 C C . LEU A 1 91 ? -16.579 2.837 -25.773 1.00 50.03 91 LEU A C 1
ATOM 740 O O . LEU A 1 91 ? -17.249 2.746 -24.747 1.00 50.03 91 LEU A O 1
ATOM 744 N N . ALA A 1 92 ? -15.767 1.851 -26.126 1.00 43.09 92 ALA A N 1
ATOM 745 C CA . ALA A 1 92 ? -15.209 0.924 -25.172 1.00 43.09 92 ALA A CA 1
ATOM 746 C C . ALA A 1 92 ? -14.145 1.710 -24.404 1.00 43.09 92 ALA A C 1
ATOM 748 O O . ALA A 1 92 ? -13.304 2.365 -25.015 1.00 43.09 92 ALA A O 1
ATOM 749 N N . LEU A 1 93 ? -14.211 1.665 -23.074 1.00 45.31 93 LEU A N 1
ATOM 750 C CA . LEU A 1 93 ? -13.284 2.261 -22.104 1.00 45.31 93 LEU A CA 1
ATOM 751 C C . LEU A 1 93 ? -11.845 1.724 -22.265 1.00 45.31 93 LEU A C 1
ATOM 753 O O . LEU A 1 93 ? -11.287 1.092 -21.371 1.00 45.31 93 LEU A O 1
ATOM 757 N N . ALA A 1 94 ? -11.229 1.946 -23.420 1.00 40.38 94 ALA A N 1
ATOM 758 C CA . ALA A 1 94 ? -9.850 1.618 -23.703 1.00 40.38 94 ALA A CA 1
ATOM 759 C C . ALA A 1 94 ? -8.996 2.804 -23.258 1.00 40.38 94 ALA A C 1
ATOM 761 O O . ALA A 1 94 ? -8.720 3.727 -24.024 1.00 40.38 94 ALA A O 1
ATOM 762 N N . GLN A 1 95 ? -8.585 2.785 -21.989 1.00 42.62 95 GLN A N 1
ATOM 763 C CA . GLN A 1 95 ? -7.498 3.649 -21.549 1.00 42.62 95 GLN A CA 1
ATOM 764 C C . GLN A 1 95 ? -6.261 3.378 -22.426 1.00 42.62 95 GLN A C 1
ATOM 766 O O . GLN A 1 95 ? -5.855 2.218 -22.569 1.00 42.62 95 GLN A O 1
ATOM 771 N N . PRO A 1 96 ? -5.648 4.412 -23.025 1.00 46.81 96 PRO A N 1
ATOM 772 C CA . PRO A 1 96 ? -4.508 4.224 -23.905 1.00 46.81 96 PRO A CA 1
ATOM 773 C C . PRO A 1 96 ? -3.277 3.797 -23.097 1.00 46.81 96 PRO A C 1
ATOM 775 O O . PRO A 1 96 ? -2.809 4.507 -22.204 1.00 46.81 96 PRO A O 1
ATOM 778 N N . LYS A 1 97 ? -2.720 2.630 -23.445 1.00 45.72 97 LYS A N 1
ATOM 779 C CA . LYS A 1 97 ? -1.381 2.208 -23.018 1.00 45.72 97 LYS A CA 1
ATOM 780 C C . LYS A 1 97 ? -0.360 3.155 -23.655 1.00 45.72 97 LYS A C 1
ATOM 782 O O . LYS A 1 97 ? -0.086 3.074 -24.848 1.00 45.72 97 LYS A O 1
ATOM 787 N N . ARG A 1 98 ? 0.155 4.082 -22.849 1.00 51.41 98 ARG A N 1
ATOM 788 C CA . ARG A 1 98 ? 1.227 5.020 -23.206 1.00 51.41 98 ARG A CA 1
ATOM 789 C C . ARG A 1 98 ? 2.528 4.248 -23.482 1.00 51.41 98 ARG A C 1
ATOM 791 O O . ARG A 1 98 ? 2.885 3.411 -22.653 1.00 51.41 98 ARG A O 1
ATOM 798 N N . PRO A 1 99 ? 3.287 4.557 -24.544 1.00 45.12 99 PRO A N 1
ATOM 799 C CA . PRO A 1 99 ? 4.702 4.233 -24.609 1.00 45.12 99 PRO A CA 1
ATOM 800 C C . PRO A 1 99 ? 5.448 5.340 -23.854 1.00 45.12 99 PRO A C 1
ATOM 802 O O . PRO A 1 99 ? 5.670 6.442 -24.357 1.00 45.12 99 PRO A O 1
ATOM 805 N N . HIS A 1 100 ? 5.767 5.089 -22.592 1.00 39.47 100 HIS A N 1
ATOM 806 C CA . HIS A 1 100 ? 6.670 5.933 -21.823 1.00 39.47 100 HIS A CA 1
ATOM 807 C C . HIS A 1 100 ? 7.792 5.049 -21.314 1.00 39.47 100 HIS A C 1
ATOM 809 O O . HIS A 1 100 ? 7.515 4.014 -20.712 1.00 39.47 100 HIS A O 1
ATOM 815 N N . GLY A 1 101 ? 9.032 5.487 -21.533 1.00 46.72 101 GLY A N 1
ATOM 816 C CA . GLY A 1 101 ? 10.187 4.926 -20.845 1.00 46.72 101 GLY A CA 1
ATOM 817 C C . GLY A 1 101 ? 9.970 4.893 -19.325 1.00 46.72 101 GLY A C 1
ATOM 818 O O . GLY A 1 101 ? 9.064 5.567 -18.814 1.00 46.72 101 GLY A O 1
ATOM 819 N N . PRO A 1 102 ? 10.779 4.101 -18.609 1.00 42.50 102 PRO A N 1
ATOM 820 C CA . PRO A 1 102 ? 10.481 3.624 -17.266 1.00 42.50 102 PRO A CA 1
ATOM 821 C C . PRO A 1 102 ? 10.241 4.789 -16.304 1.00 42.50 102 PRO A C 1
ATOM 823 O O . PRO A 1 102 ? 11.157 5.480 -15.860 1.00 42.50 102 PRO A O 1
ATOM 826 N N . LYS A 1 103 ? 8.963 5.038 -16.004 1.00 46.69 103 LYS A N 1
ATOM 827 C CA . LYS A 1 103 ? 8.536 5.949 -14.944 1.00 46.69 103 LYS A CA 1
ATOM 828 C C . LYS A 1 103 ? 8.206 5.082 -13.735 1.00 46.69 103 LYS A C 1
ATOM 830 O O . LYS A 1 103 ? 7.301 4.254 -13.852 1.00 46.69 103 LYS A O 1
ATOM 835 N N . PRO A 1 104 ? 8.896 5.267 -12.597 1.00 52.62 104 PRO A N 1
ATOM 836 C CA . PRO A 1 104 ? 8.559 4.563 -11.373 1.00 52.62 104 PRO A CA 1
ATOM 837 C C . PRO A 1 104 ? 7.086 4.793 -11.055 1.00 52.62 104 PRO A C 1
ATOM 839 O O . PRO A 1 104 ? 6.637 5.935 -10.913 1.00 52.62 104 PRO A O 1
ATOM 842 N N . LYS A 1 105 ? 6.314 3.711 -10.980 1.00 49.03 105 LYS A N 1
ATOM 843 C CA . LYS A 1 105 ? 4.935 3.788 -10.510 1.00 49.03 105 LYS A CA 1
ATOM 844 C C . LYS A 1 105 ? 5.003 3.821 -8.994 1.00 49.03 105 LYS A C 1
ATOM 846 O O . LYS A 1 105 ? 5.158 2.786 -8.350 1.00 49.03 105 LYS A O 1
ATOM 851 N N . VAL A 1 106 ? 4.936 5.024 -8.434 1.00 50.50 106 VAL A N 1
ATOM 852 C CA . VAL A 1 106 ? 4.670 5.198 -7.008 1.00 50.50 106 VAL A CA 1
ATOM 853 C C . VAL A 1 106 ? 3.236 4.732 -6.796 1.00 50.50 106 VAL A C 1
ATOM 855 O O . VAL A 1 106 ? 2.289 5.377 -7.243 1.00 50.50 106 VAL A O 1
ATOM 858 N N . VAL A 1 107 ? 3.080 3.550 -6.211 1.00 47.25 107 VAL A N 1
ATOM 859 C CA . VAL A 1 107 ? 1.766 3.055 -5.816 1.00 47.25 107 VAL A CA 1
ATOM 860 C C . VAL A 1 107 ? 1.359 3.887 -4.605 1.00 47.25 107 VAL A C 1
ATOM 862 O O . VAL A 1 107 ? 2.029 3.836 -3.576 1.00 47.25 107 VAL A O 1
ATOM 865 N N . ASP A 1 108 ? 0.299 4.687 -4.735 1.00 49.22 108 ASP A N 1
ATOM 866 C CA . ASP A 1 108 ? -0.271 5.431 -3.609 1.00 49.22 108 ASP A CA 1
ATOM 867 C C . ASP A 1 108 ? -0.979 4.442 -2.672 1.00 49.22 108 ASP A C 1
ATOM 869 O O . ASP A 1 108 ? -2.162 4.119 -2.793 1.00 49.22 108 ASP A O 1
ATOM 873 N N . LEU A 1 109 ? -0.176 3.843 -1.798 1.00 52.12 109 LEU A N 1
ATOM 874 C CA . LEU A 1 109 ? -0.594 2.945 -0.740 1.00 52.12 109 LEU A CA 1
ATOM 875 C C . LEU A 1 109 ? -1.077 3.826 0.410 1.00 52.12 109 LEU A C 1
ATOM 877 O O . LEU A 1 109 ? -0.250 4.377 1.136 1.00 52.12 109 LEU A O 1
ATOM 881 N N . GLY A 1 110 ? -2.398 3.986 0.544 1.00 62.03 110 GLY A N 1
ATOM 882 C CA . GLY A 1 110 ? -3.030 4.868 1.534 1.00 62.03 110 GLY A CA 1
ATOM 883 C C . GLY A 1 110 ? -2.349 4.870 2.912 1.00 62.03 110 GLY A C 1
ATOM 884 O O . GLY A 1 110 ? -1.800 3.861 3.344 1.00 62.03 110 GLY A O 1
ATOM 885 N N . ASP A 1 111 ? -2.378 6.016 3.604 1.00 78.00 111 ASP A N 1
ATOM 886 C CA . ASP A 1 111 ? -1.498 6.351 4.739 1.00 78.00 111 ASP A CA 1
ATOM 887 C C . ASP A 1 111 ? -1.279 5.203 5.759 1.00 78.00 111 ASP A C 1
ATOM 889 O O . ASP A 1 111 ? -1.990 5.048 6.763 1.00 78.00 111 ASP A O 1
ATOM 893 N N . LYS A 1 112 ? -0.204 4.431 5.540 1.00 83.12 112 LYS A N 1
ATOM 894 C CA . LYS A 1 112 ? 0.308 3.373 6.429 1.00 83.12 112 LYS A CA 1
ATOM 895 C C . LYS A 1 112 ? 0.479 3.876 7.861 1.00 83.12 112 LYS A C 1
ATOM 897 O O . LYS A 1 112 ? 0.205 3.147 8.819 1.00 83.12 112 LYS A O 1
ATOM 902 N N . ASN A 1 113 ? 0.890 5.131 8.043 1.00 83.44 113 ASN A N 1
ATOM 903 C CA . ASN A 1 113 ? 1.066 5.718 9.368 1.00 83.44 113 ASN A CA 1
ATOM 904 C C . ASN A 1 113 ? -0.280 6.029 10.038 1.00 83.44 113 ASN A C 1
ATOM 906 O O . ASN A 1 113 ? -0.399 5.896 11.260 1.00 83.44 113 ASN A O 1
ATOM 910 N N . ALA A 1 114 ? -1.322 6.385 9.284 1.00 85.62 114 ALA A N 1
ATOM 911 C CA . ALA A 1 114 ? -2.682 6.477 9.817 1.00 85.62 114 ALA A CA 1
ATOM 912 C C . ALA A 1 114 ? -3.210 5.114 10.284 1.00 85.62 114 ALA A C 1
ATOM 914 O O . ALA A 1 114 ? -3.808 5.036 11.361 1.00 85.62 114 ALA A O 1
ATOM 915 N N . VAL A 1 115 ? -2.967 4.032 9.536 1.00 86.81 115 VAL A N 1
ATOM 916 C CA . VAL A 1 115 ? -3.338 2.669 9.968 1.00 86.81 115 VAL A CA 1
ATOM 917 C C . VAL A 1 115 ? -2.585 2.290 11.251 1.00 86.81 115 VAL A C 1
ATOM 919 O O . VAL A 1 115 ? -3.219 1.920 12.242 1.00 86.81 115 VAL A O 1
ATOM 922 N N . LYS A 1 116 ? -1.260 2.509 11.314 1.00 89.88 116 LYS A N 1
ATOM 923 C CA . LYS A 1 116 ? -0.450 2.275 12.532 1.00 89.88 116 LYS A CA 1
ATOM 924 C C . LYS A 1 116 ? -0.977 3.028 13.754 1.00 89.88 116 LYS A C 1
ATOM 926 O O . LYS A 1 116 ? -1.045 2.464 14.849 1.00 89.88 116 LYS A O 1
ATOM 931 N N . ARG A 1 117 ? -1.347 4.303 13.592 1.00 92.12 117 ARG A N 1
ATOM 932 C CA . ARG A 1 117 ? -1.906 5.128 14.678 1.00 92.12 117 ARG A CA 1
ATOM 933 C C . ARG A 1 117 ? -3.232 4.564 15.189 1.00 92.12 117 ARG A C 1
ATOM 935 O O . ARG A 1 117 ? -3.410 4.459 16.403 1.00 92.12 117 ARG A O 1
ATOM 942 N N . ARG A 1 118 ? -4.123 4.149 14.282 1.00 91.00 118 ARG A N 1
ATOM 943 C CA . ARG A 1 118 ? -5.419 3.542 14.626 1.00 91.00 118 ARG A CA 1
ATOM 944 C C . ARG A 1 118 ? -5.252 2.217 15.373 1.00 91.00 118 ARG A C 1
ATOM 946 O O . ARG A 1 118 ? -5.848 2.062 16.437 1.00 91.00 118 ARG A O 1
ATOM 953 N N . VAL A 1 119 ? -4.378 1.324 14.898 1.00 94.31 119 VAL A N 1
ATOM 954 C CA . VAL A 1 119 ? -4.061 0.054 15.584 1.00 94.31 119 VAL A CA 1
ATOM 955 C C . VAL A 1 119 ? -3.581 0.314 17.016 1.00 94.31 119 VAL A C 1
ATOM 957 O O . VAL A 1 119 ? -4.142 -0.230 17.965 1.00 94.31 119 VAL A O 1
ATOM 960 N N . ARG A 1 120 ? -2.612 1.222 17.213 1.00 95.31 120 ARG A N 1
ATOM 961 C CA . ARG A 1 120 ? -2.100 1.559 18.557 1.00 95.31 120 ARG A CA 1
ATOM 962 C C . ARG A 1 120 ? -3.187 2.102 19.489 1.00 95.31 120 ARG A C 1
ATOM 964 O O . ARG A 1 120 ? -3.190 1.776 20.679 1.00 95.31 120 ARG A O 1
ATOM 971 N N . ALA A 1 121 ? -4.098 2.925 18.969 1.00 95.12 121 ALA A N 1
ATOM 972 C CA . ALA A 1 121 ? -5.211 3.471 19.741 1.00 95.12 121 ALA A CA 1
ATOM 973 C C . ALA A 1 121 ? -6.192 2.372 20.186 1.00 95.12 121 ALA A C 1
ATOM 975 O O . ALA A 1 121 ? -6.562 2.326 21.361 1.00 95.12 121 ALA A O 1
ATOM 976 N N . LEU A 1 122 ? -6.556 1.447 19.291 1.00 94.00 122 LEU A N 1
ATOM 977 C CA . LEU A 1 122 ? -7.445 0.327 19.619 1.00 94.00 122 LEU A CA 1
ATOM 978 C C . LEU A 1 122 ? -6.792 -0.668 20.581 1.00 94.00 122 LEU A C 1
ATOM 980 O O . LEU A 1 122 ? -7.425 -1.065 21.554 1.00 94.00 122 LEU A O 1
ATOM 984 N N . GLN A 1 123 ? -5.509 -0.989 20.402 1.00 96.25 123 GLN A N 1
ATOM 985 C CA . GLN A 1 123 ? -4.758 -1.816 21.353 1.00 96.25 123 GLN A CA 1
ATOM 986 C C . GLN A 1 123 ? -4.698 -1.176 22.749 1.00 96.25 123 GLN A C 1
ATOM 988 O O . GLN A 1 123 ? -4.807 -1.864 23.763 1.00 96.25 123 GLN A O 1
ATOM 993 N N . LYS A 1 124 ? -4.551 0.156 22.834 1.00 97.19 124 LYS A N 1
ATOM 994 C CA . LYS A 1 124 ? -4.633 0.877 24.114 1.00 97.19 124 LYS A CA 1
ATOM 995 C C . LYS A 1 124 ? -6.026 0.744 24.738 1.00 97.19 124 LYS A C 1
ATOM 997 O O . LYS A 1 124 ? -6.107 0.482 25.934 1.00 97.19 124 LYS A O 1
ATOM 1002 N N . LYS A 1 125 ? -7.088 0.872 23.936 1.00 94.94 125 LYS A N 1
ATOM 1003 C CA . LYS A 1 125 ? -8.477 0.687 24.382 1.00 94.94 125 LYS A CA 1
ATOM 1004 C C . LYS A 1 125 ? -8.736 -0.747 24.866 1.00 94.94 125 LYS A C 1
ATOM 1006 O O . LYS A 1 125 ? -9.374 -0.925 25.895 1.00 94.94 125 LYS A O 1
ATOM 1011 N N . LEU A 1 126 ? -8.197 -1.761 24.184 1.00 95.94 126 LEU A N 1
ATOM 1012 C CA . LEU A 1 126 ? -8.295 -3.167 24.601 1.00 95.94 126 LEU A CA 1
ATOM 1013 C C . LEU A 1 126 ? -7.623 -3.408 25.959 1.00 95.94 126 LEU A C 1
ATOM 1015 O O . LEU A 1 126 ? -8.232 -4.024 26.825 1.00 95.94 126 LEU A O 1
ATOM 1019 N N . ARG A 1 127 ? -6.434 -2.835 26.194 1.00 96.69 127 ARG A N 1
ATOM 1020 C CA . ARG A 1 127 ? -5.770 -2.892 27.511 1.00 96.69 127 ARG A CA 1
ATOM 1021 C C . ARG A 1 127 ? -6.564 -2.193 28.618 1.00 96.69 127 ARG A C 1
ATOM 1023 O O . ARG A 1 127 ? -6.524 -2.628 29.762 1.00 96.69 127 ARG A O 1
ATOM 1030 N N . GLU A 1 128 ? -7.257 -1.095 28.312 1.00 95.69 128 GLU A N 1
ATOM 1031 C CA . GLU A 1 128 ? -8.152 -0.428 29.272 1.00 95.69 128 GLU A CA 1
ATOM 1032 C C . GLU A 1 128 ? -9.348 -1.321 29.623 1.00 95.69 128 GLU A C 1
ATOM 1034 O O . GLU A 1 128 ? -9.639 -1.509 30.800 1.00 95.69 128 GLU A O 1
ATOM 1039 N N . MET A 1 129 ? -9.995 -1.924 28.623 1.00 95.19 129 MET A N 1
ATOM 1040 C CA . MET A 1 129 ? -11.115 -2.847 28.841 1.00 95.19 129 MET A CA 1
ATOM 1041 C C . MET A 1 129 ? -10.685 -4.095 29.623 1.00 95.19 129 MET A C 1
ATOM 1043 O O . MET A 1 129 ? -11.406 -4.534 30.509 1.00 95.19 129 MET A O 1
ATOM 1047 N N . GLU A 1 130 ? -9.487 -4.625 29.376 1.00 95.56 130 GLU A N 1
ATOM 1048 C CA . GLU A 1 130 ? -8.928 -5.738 30.153 1.00 95.56 130 GLU A CA 1
ATOM 1049 C C . GLU A 1 130 ? -8.708 -5.372 31.629 1.00 95.56 130 GLU A C 1
ATOM 1051 O O . GLU A 1 130 ? -8.967 -6.186 32.511 1.00 95.56 130 GLU A O 1
ATOM 1056 N N . ARG A 1 131 ? -8.316 -4.126 31.929 1.00 95.75 131 ARG A N 1
ATOM 1057 C CA . ARG A 1 131 ? -8.255 -3.637 33.317 1.00 95.75 131 ARG A CA 1
ATOM 1058 C C . ARG A 1 131 ? -9.639 -3.542 33.951 1.00 95.75 131 ARG A C 1
ATOM 1060 O O . ARG A 1 131 ? -9.778 -3.925 35.105 1.00 95.75 131 ARG A O 1
ATOM 1067 N N . LEU A 1 132 ? -10.644 -3.071 33.206 1.00 94.06 132 LEU A N 1
ATOM 1068 C CA . LEU A 1 132 ? -12.027 -2.996 33.692 1.00 94.06 132 LEU A CA 1
ATOM 1069 C C . LEU A 1 132 ? -12.611 -4.384 33.988 1.00 94.06 132 LEU A C 1
ATOM 1071 O O . LEU A 1 132 ? -13.334 -4.528 34.963 1.00 94.06 132 LEU A O 1
ATOM 1075 N N . LYS A 1 133 ? -12.249 -5.417 33.216 1.00 94.12 133 LYS A N 1
ATOM 1076 C CA . LYS A 1 133 ? -12.669 -6.807 33.482 1.00 94.12 133 LYS A CA 1
ATOM 1077 C C . LYS A 1 133 ? -12.149 -7.386 34.794 1.00 94.12 133 LYS A C 1
ATOM 1079 O O . LYS A 1 133 ? -12.725 -8.345 35.294 1.00 94.12 133 LYS A O 1
ATOM 1084 N N . ASN A 1 134 ? -11.045 -6.854 35.312 1.00 94.25 134 ASN A N 1
ATOM 1085 C CA . ASN A 1 134 ? -10.474 -7.307 36.578 1.00 94.25 134 ASN A CA 1
ATOM 1086 C C . ASN A 1 134 ? -11.137 -6.637 37.793 1.00 94.25 134 ASN A C 1
ATOM 1088 O O . ASN A 1 134 ? -10.817 -6.997 38.924 1.00 94.25 134 ASN A O 1
ATOM 1092 N N . LEU A 1 135 ? -12.028 -5.664 37.575 1.00 93.38 135 LEU A N 1
ATOM 1093 C CA . LEU A 1 135 ? -12.835 -5.052 38.626 1.00 93.38 135 LEU A CA 1
ATOM 1094 C C . LEU A 1 135 ? -14.122 -5.861 38.838 1.00 93.38 135 LEU A C 1
ATOM 1096 O O . LEU A 1 135 ? -14.644 -6.444 37.886 1.00 93.38 135 LEU A O 1
ATOM 1100 N N . PRO A 1 136 ? -14.661 -5.899 40.065 1.00 92.62 136 PRO A N 1
ATOM 1101 C CA . PRO A 1 136 ? -15.957 -6.514 40.311 1.00 92.62 136 PRO A CA 1
ATOM 1102 C C . PRO A 1 136 ? -17.082 -5.702 39.649 1.00 92.62 136 PRO A C 1
ATOM 1104 O O . PRO A 1 136 ? -17.060 -4.471 39.656 1.00 92.62 136 PRO A O 1
ATOM 1107 N N . ASP A 1 137 ? -18.119 -6.381 39.151 1.00 91.25 137 ASP A N 1
ATOM 1108 C CA . ASP A 1 137 ? -19.258 -5.749 38.456 1.00 91.25 137 ASP A CA 1
ATOM 1109 C C . ASP A 1 137 ? -19.965 -4.656 39.280 1.00 91.25 137 ASP A C 1
ATOM 1111 O O . ASP A 1 137 ? -20.559 -3.733 38.720 1.00 91.25 137 ASP A O 1
ATOM 1115 N N . SER A 1 138 ? -19.890 -4.733 40.613 1.00 92.94 138 SER A N 1
ATOM 1116 C CA . SER A 1 138 ? -20.439 -3.732 41.535 1.00 92.94 138 SER A CA 1
ATOM 1117 C C . SER A 1 138 ? -19.715 -2.385 41.492 1.00 92.94 138 SER A C 1
ATOM 1119 O O . SER A 1 138 ? -20.307 -1.373 41.859 1.00 92.94 138 SER A O 1
ATOM 1121 N N . GLU A 1 139 ? -18.451 -2.364 41.068 1.00 92.81 139 GLU A N 1
ATOM 1122 C CA . GLU A 1 139 ? -17.634 -1.150 40.939 1.00 92.81 139 GLU A CA 1
ATOM 1123 C C . GLU A 1 139 ? -17.716 -0.536 39.535 1.00 92.81 139 GLU A C 1
ATOM 1125 O O . GLU A 1 139 ? -17.228 0.573 39.322 1.00 92.81 139 GLU A O 1
ATOM 1130 N N . LEU A 1 140 ? -18.350 -1.233 38.584 1.00 93.00 140 LEU A N 1
ATOM 1131 C CA . LEU A 1 140 ? -18.485 -0.767 37.212 1.00 93.00 140 LEU A CA 1
ATOM 1132 C C . LEU A 1 140 ? -19.709 0.136 37.039 1.00 93.00 140 LEU A C 1
ATOM 1134 O O . LEU A 1 140 ? -20.856 -0.280 37.262 1.00 93.00 140 LEU A O 1
ATOM 1138 N N . ASP A 1 141 ? -19.473 1.352 36.553 1.00 96.12 141 ASP A N 1
ATOM 1139 C CA . ASP A 1 141 ? -20.535 2.259 36.123 1.00 96.12 141 ASP A CA 1
ATOM 1140 C C . ASP A 1 141 ? -21.196 1.787 34.808 1.00 96.12 141 ASP A C 1
ATOM 1142 O O . ASP A 1 141 ? -20.709 0.891 34.108 1.00 96.12 141 ASP A O 1
ATOM 1146 N N . THR A 1 142 ? -22.347 2.373 34.464 1.00 93.94 142 THR A N 1
ATOM 1147 C CA . THR A 1 142 ? -23.112 1.997 33.262 1.00 93.94 142 THR A CA 1
ATOM 1148 C C . THR A 1 142 ? -22.285 2.138 31.979 1.00 93.94 142 THR A C 1
ATOM 1150 O O . THR A 1 142 ? -22.343 1.275 31.105 1.00 93.94 142 THR A O 1
ATOM 1153 N N . LEU A 1 143 ? -21.459 3.180 31.884 1.00 92.94 143 LEU A N 1
ATOM 1154 C CA . LEU A 1 143 ? -20.673 3.500 30.695 1.00 92.94 143 LEU A CA 1
ATOM 1155 C C . LEU A 1 143 ? -19.472 2.547 30.543 1.00 92.94 143 LEU A C 1
ATOM 1157 O O . LEU A 1 143 ? -19.085 2.186 29.431 1.00 92.94 143 LEU A O 1
ATOM 1161 N N . GLN A 1 144 ? -18.901 2.078 31.652 1.00 94.12 144 GLN A N 1
ATOM 1162 C CA . GLN A 1 144 ? -17.868 1.044 31.691 1.00 94.12 144 GLN A CA 1
ATOM 1163 C C . GLN A 1 144 ? -18.418 -0.325 31.281 1.00 94.12 144 GLN A C 1
ATOM 1165 O O . GLN A 1 144 ? -17.761 -1.038 30.520 1.00 94.12 144 GLN A O 1
ATOM 1170 N N . ARG A 1 145 ? -19.637 -0.677 31.708 1.00 93.00 145 ARG A N 1
ATOM 1171 C CA . ARG A 1 145 ? -20.301 -1.914 31.261 1.00 93.00 145 ARG A CA 1
ATOM 1172 C C . ARG A 1 145 ? -20.605 -1.886 29.766 1.00 93.00 145 ARG A C 1
ATOM 1174 O O . ARG A 1 145 ? -20.329 -2.862 29.076 1.00 93.00 145 ARG A O 1
ATOM 1181 N N . GLU A 1 146 ? -21.084 -0.758 29.242 1.00 93.06 146 GLU A N 1
ATOM 1182 C CA . GLU A 1 146 ? -21.265 -0.568 27.796 1.00 93.06 146 GLU A CA 1
ATOM 1183 C C . GLU A 1 146 ? -19.935 -0.654 27.031 1.00 93.06 146 GLU A C 1
ATOM 1185 O O . GLU A 1 146 ? -19.860 -1.276 25.969 1.00 93.06 146 GLU A O 1
ATOM 1190 N N . LYS A 1 147 ? -18.845 -0.089 27.573 1.00 92.44 147 LYS A N 1
ATOM 1191 C CA . LYS A 1 147 ? -17.500 -0.260 26.997 1.00 92.44 147 LYS A CA 1
ATOM 1192 C C . LYS A 1 147 ? -17.103 -1.735 26.913 1.00 92.44 147 LYS A C 1
ATOM 1194 O O . LYS A 1 147 ? -16.604 -2.146 25.869 1.00 92.44 147 LYS A O 1
ATOM 1199 N N . LEU A 1 148 ? -17.327 -2.515 27.974 1.00 94.25 148 LEU A N 1
ATOM 1200 C CA . LEU A 1 148 ? -17.044 -3.954 27.985 1.00 94.25 148 LEU A CA 1
ATOM 1201 C C . LEU A 1 148 ? -17.927 -4.720 26.993 1.00 94.25 148 LEU A C 1
ATOM 1203 O O . LEU A 1 148 ? -17.421 -5.587 26.284 1.00 94.25 148 LEU A O 1
ATOM 1207 N N . ALA A 1 149 ? -19.206 -4.357 26.868 1.00 94.62 149 ALA A N 1
ATOM 1208 C CA . ALA A 1 149 ? -20.109 -4.952 25.881 1.00 94.62 149 ALA A CA 1
ATOM 1209 C C . ALA A 1 149 ? -19.610 -4.751 24.434 1.00 94.62 149 ALA A C 1
ATOM 1211 O O . ALA A 1 149 ? -19.742 -5.646 23.599 1.00 94.62 149 ALA A O 1
ATOM 1212 N N . ASN A 1 150 ? -18.963 -3.615 24.152 1.00 93.94 150 ASN A N 1
ATOM 1213 C CA . ASN A 1 150 ? -18.412 -3.284 22.833 1.00 93.94 150 ASN A CA 1
ATOM 1214 C C . ASN A 1 150 ? -17.021 -3.889 22.551 1.00 93.94 150 ASN A C 1
ATOM 1216 O O . ASN A 1 150 ? -16.475 -3.710 21.458 1.00 93.94 150 ASN A O 1
ATOM 1220 N N . GLU A 1 151 ? -16.410 -4.608 23.495 1.00 94.88 151 GLU A N 1
ATOM 1221 C CA . GLU A 1 151 ? -15.050 -5.139 23.336 1.00 94.88 151 GLU A CA 1
ATOM 1222 C C . GLU A 1 151 ? -14.915 -6.056 22.111 1.00 94.88 151 GLU A C 1
ATOM 1224 O O . GLU A 1 151 ? -13.930 -5.969 21.376 1.00 94.88 151 GLU A O 1
ATOM 1229 N N . GLY A 1 152 ? -15.910 -6.913 21.859 1.00 93.06 152 GLY A N 1
ATOM 1230 C CA . GLY A 1 152 ? -15.887 -7.844 20.729 1.00 93.06 152 GLY A CA 1
ATOM 1231 C C . GLY A 1 152 ? -15.880 -7.145 19.365 1.00 93.06 152 GLY A C 1
ATOM 1232 O O . GLY A 1 152 ? -15.329 -7.674 18.399 1.00 93.06 152 GLY A O 1
ATOM 1233 N N . GLU A 1 153 ? -16.466 -5.954 19.261 1.00 95.06 153 GLU A N 1
ATOM 1234 C CA . GLU A 1 153 ? -16.374 -5.119 18.059 1.00 95.06 153 GLU A CA 1
ATOM 1235 C C . GLU A 1 153 ? -14.988 -4.478 17.948 1.00 95.06 153 GLU A C 1
ATOM 1237 O O . GLU A 1 153 ? -14.327 -4.605 16.918 1.00 95.06 153 GLU A O 1
ATOM 1242 N N . VAL A 1 154 ? -14.495 -3.873 19.035 1.00 93.31 154 VAL A N 1
ATOM 1243 C CA . VAL A 1 154 ? -13.165 -3.242 19.078 1.00 93.31 154 VAL A CA 1
ATOM 1244 C C . VAL A 1 154 ? -12.063 -4.242 18.713 1.00 93.31 154 VAL A C 1
ATOM 1246 O O . VAL A 1 154 ? -11.144 -3.891 17.972 1.00 93.31 154 VAL A O 1
ATOM 1249 N N . ARG A 1 155 ? -12.162 -5.487 19.193 1.00 95.06 155 ARG A N 1
ATOM 1250 C CA . ARG A 1 155 ? -11.216 -6.564 18.880 1.00 95.06 155 ARG A CA 1
ATOM 1251 C C . ARG A 1 155 ? -11.239 -6.920 17.393 1.00 95.06 155 ARG A C 1
ATOM 1253 O O . ARG A 1 155 ? -10.183 -6.927 16.769 1.00 95.06 155 ARG A O 1
ATOM 1260 N N . ARG A 1 156 ? -12.427 -7.110 16.807 1.00 95.44 156 ARG A N 1
ATOM 1261 C CA . ARG A 1 156 ? -12.588 -7.389 15.367 1.00 95.44 156 ARG A CA 1
ATOM 1262 C C . ARG A 1 156 ? -12.019 -6.270 14.494 1.00 95.44 156 ARG A C 1
ATOM 1264 O O . ARG A 1 156 ? -11.301 -6.545 13.536 1.00 95.44 156 ARG A O 1
ATOM 1271 N N . THR A 1 157 ? -12.277 -5.013 14.849 1.00 89.62 157 THR A N 1
ATOM 1272 C CA . THR A 1 157 ? -11.724 -3.855 14.130 1.00 89.62 157 THR A CA 1
ATOM 1273 C C . THR A 1 157 ? -10.201 -3.789 14.252 1.00 89.62 157 THR A C 1
ATOM 1275 O O . THR A 1 157 ? -9.520 -3.500 13.269 1.00 89.62 157 THR A O 1
ATOM 1278 N N . CYS A 1 158 ? -9.649 -4.094 15.431 1.00 93.00 158 CYS A N 1
ATOM 1279 C CA . CYS A 1 158 ? -8.203 -4.148 15.638 1.00 93.00 158 CYS A CA 1
ATOM 1280 C C . CYS A 1 158 ? -7.553 -5.232 14.767 1.00 93.00 158 CYS A C 1
ATOM 1282 O O . CYS A 1 158 ? -6.629 -4.926 14.020 1.00 93.00 158 CYS A O 1
ATOM 1284 N N . GLU A 1 159 ? -8.087 -6.456 14.786 1.00 92.31 159 GLU A N 1
ATOM 1285 C CA . GLU A 1 159 ? -7.595 -7.569 13.961 1.00 92.31 159 GLU A CA 1
ATOM 1286 C C . GLU A 1 159 ? -7.669 -7.250 12.460 1.00 92.31 159 GLU A C 1
ATOM 1288 O O . GLU A 1 159 ? -6.751 -7.571 11.705 1.00 92.31 159 GLU A O 1
ATOM 1293 N N . SER A 1 160 ? -8.743 -6.591 12.013 1.00 90.81 160 SER A N 1
ATOM 1294 C CA . SER A 1 160 ? -8.885 -6.158 10.619 1.00 90.81 160 SER A CA 1
ATOM 1295 C C . SER A 1 160 ? -7.796 -5.160 10.219 1.00 90.81 160 SER A C 1
ATOM 1297 O O . SER A 1 160 ? -7.156 -5.330 9.183 1.00 90.81 160 SER A O 1
ATOM 1299 N N . LEU A 1 161 ? -7.555 -4.139 11.047 1.00 88.94 161 LEU A N 1
ATOM 1300 C CA . LEU A 1 161 ? -6.535 -3.123 10.779 1.00 88.94 161 LEU A CA 1
ATOM 1301 C C . LEU A 1 161 ? -5.110 -3.679 10.886 1.00 88.94 161 LEU A C 1
ATOM 1303 O O . LEU A 1 161 ? -4.222 -3.214 10.181 1.00 88.94 161 LEU A O 1
ATOM 1307 N N . GLU A 1 162 ? -4.873 -4.675 11.738 1.00 91.56 162 GLU A N 1
ATOM 1308 C CA . GLU A 1 162 ? -3.587 -5.376 11.809 1.00 91.56 162 GLU A CA 1
ATOM 1309 C C . GLU A 1 162 ? -3.311 -6.182 10.533 1.00 91.56 162 GLU A C 1
ATOM 1311 O O . GLU A 1 162 ? -2.185 -6.165 10.033 1.00 91.56 162 GLU A O 1
ATOM 1316 N N . ARG A 1 163 ? -4.332 -6.832 9.955 1.00 88.19 163 ARG A N 1
ATOM 1317 C CA . ARG A 1 163 ? -4.211 -7.498 8.646 1.00 88.19 163 ARG A CA 1
ATOM 1318 C C . ARG A 1 163 ? -3.948 -6.494 7.528 1.00 88.19 163 ARG A C 1
ATOM 1320 O O . ARG A 1 163 ? -3.049 -6.720 6.724 1.00 88.19 163 ARG A O 1
ATOM 1327 N N . GLU A 1 164 ? -4.688 -5.388 7.495 1.00 86.19 164 GLU A N 1
ATOM 1328 C CA . GLU A 1 164 ? -4.467 -4.299 6.533 1.00 86.19 164 GLU A CA 1
ATOM 1329 C C . GLU A 1 164 ? -3.043 -3.744 6.649 1.00 86.19 164 GLU A C 1
ATOM 1331 O O . GLU A 1 164 ? -2.333 -3.632 5.652 1.00 86.19 164 GLU A O 1
ATOM 1336 N N . LEU A 1 165 ? -2.582 -3.482 7.874 1.00 86.88 165 LEU A N 1
ATOM 1337 C CA . LEU A 1 165 ? -1.228 -3.007 8.120 1.00 86.88 165 LEU A CA 1
ATOM 1338 C C . LEU A 1 165 ? -0.174 -4.007 7.640 1.00 86.88 165 LEU A C 1
ATOM 1340 O O . LEU A 1 165 ? 0.820 -3.596 7.049 1.00 86.88 165 LEU A O 1
ATOM 1344 N N . ASN A 1 166 ? -0.390 -5.304 7.864 1.00 85.50 166 ASN A N 1
ATOM 1345 C CA . ASN A 1 166 ? 0.520 -6.346 7.399 1.00 85.50 166 ASN A CA 1
ATOM 1346 C C . ASN A 1 166 ? 0.640 -6.356 5.869 1.00 85.50 166 ASN A C 1
ATOM 1348 O O . ASN A 1 166 ? 1.742 -6.489 5.339 1.00 85.50 166 ASN A O 1
ATOM 1352 N N . LEU A 1 167 ? -0.479 -6.179 5.163 1.00 82.25 167 LEU A N 1
ATOM 1353 C CA . LEU A 1 167 ? -0.484 -6.056 3.708 1.00 82.25 167 LEU A CA 1
ATOM 1354 C C . LEU A 1 167 ? 0.282 -4.803 3.270 1.00 82.25 167 LEU A C 1
ATOM 1356 O O . LEU A 1 167 ? 1.193 -4.906 2.456 1.00 82.25 167 LEU A O 1
ATOM 1360 N N . LEU A 1 168 ? -0.006 -3.648 3.873 1.00 81.31 168 LEU A N 1
ATOM 1361 C CA . LEU A 1 168 ? 0.680 -2.385 3.577 1.00 81.31 168 LEU A CA 1
ATOM 1362 C C . LEU A 1 168 ? 2.179 -2.410 3.912 1.00 81.31 168 LEU A C 1
ATOM 1364 O O . LEU A 1 168 ? 2.963 -1.692 3.301 1.00 81.31 168 LEU A O 1
ATOM 1368 N N . GLU A 1 169 ? 2.605 -3.217 4.884 1.00 81.81 169 GLU A N 1
ATOM 1369 C CA . GLU A 1 169 ? 4.021 -3.407 5.215 1.00 81.81 169 GLU A CA 1
ATOM 1370 C C . GLU A 1 169 ? 4.757 -4.324 4.238 1.00 81.81 169 GLU A C 1
ATOM 1372 O O . GLU A 1 169 ? 5.974 -4.207 4.108 1.00 81.81 169 GLU A O 1
ATOM 1377 N N . ARG A 1 170 ? 4.039 -5.214 3.549 1.00 77.69 170 ARG A N 1
ATOM 1378 C CA . ARG A 1 170 ? 4.610 -6.144 2.566 1.00 77.69 170 ARG A CA 1
ATOM 1379 C C . ARG A 1 170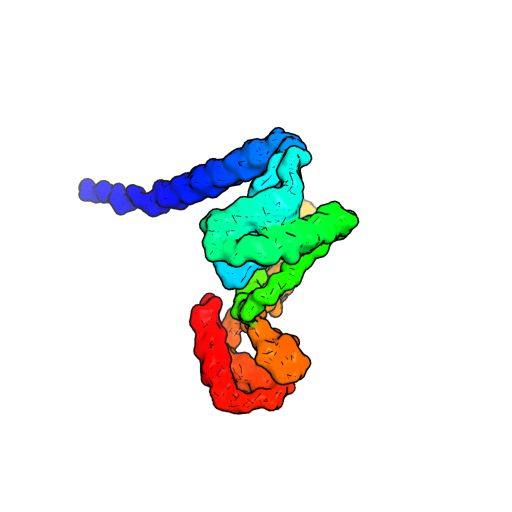 ? 4.628 -5.592 1.145 1.00 77.69 170 ARG A C 1
ATOM 1381 O O . ARG A 1 170 ? 5.310 -6.166 0.298 1.00 77.69 170 ARG A O 1
ATOM 1388 N N . LEU A 1 171 ? 3.869 -4.534 0.876 1.00 76.50 171 LEU A N 1
ATOM 1389 C CA . LEU A 1 171 ? 3.722 -3.992 -0.467 1.00 76.50 171 LEU A CA 1
ATOM 1390 C C . LEU A 1 171 ? 4.945 -3.179 -0.921 1.00 76.50 171 LEU A C 1
ATOM 1392 O O . LEU A 1 171 ? 5.542 -2.448 -0.127 1.00 76.50 171 LEU A O 1
ATOM 1396 N N . PRO A 1 172 ? 5.241 -3.262 -2.230 1.00 82.00 172 PRO A N 1
ATOM 1397 C CA . PRO A 1 172 ? 6.007 -2.335 -3.026 1.00 82.00 172 PRO A CA 1
ATOM 1398 C C . PRO A 1 172 ? 6.066 -0.900 -2.543 1.00 82.00 172 PRO A C 1
ATOM 1400 O O . PRO A 1 172 ? 5.047 -0.248 -2.742 1.00 82.00 172 PRO A O 1
ATOM 1403 N N . ARG A 1 173 ? 7.158 -0.336 -2.014 1.00 80.12 173 ARG A N 1
ATOM 1404 C CA . ARG A 1 173 ? 7.198 1.138 -1.946 1.00 80.12 173 ARG A CA 1
ATOM 1405 C C . ARG A 1 173 ? 7.274 1.705 -3.362 1.00 80.12 173 ARG A C 1
ATOM 1407 O O . ARG A 1 173 ? 6.556 2.642 -3.698 1.00 80.12 173 ARG A O 1
ATOM 1414 N N . MET A 1 174 ? 8.134 1.123 -4.189 1.00 80.69 174 MET A N 1
ATOM 1415 C CA . MET A 1 174 ? 8.275 1.479 -5.596 1.00 80.69 174 MET A CA 1
ATOM 1416 C C . MET A 1 174 ? 8.515 0.229 -6.428 1.00 80.69 174 MET A C 1
ATOM 1418 O O . MET A 1 174 ? 9.105 -0.739 -5.954 1.00 80.69 174 MET A O 1
ATOM 1422 N N . VAL A 1 175 ? 8.057 0.263 -7.675 1.00 86.81 175 VAL A N 1
ATOM 1423 C CA . VAL A 1 175 ? 8.371 -0.760 -8.670 1.00 86.81 175 VAL A CA 1
ATOM 1424 C C . VAL A 1 175 ? 9.106 -0.085 -9.819 1.00 86.81 175 VAL A C 1
ATOM 1426 O O . VAL A 1 175 ? 8.625 0.911 -10.369 1.00 86.81 175 VAL A O 1
ATOM 1429 N N . PHE A 1 176 ? 10.284 -0.609 -10.141 1.00 86.88 176 PHE A N 1
ATOM 1430 C CA . PHE A 1 176 ? 11.092 -0.162 -11.266 1.00 86.88 176 PHE A CA 1
ATOM 1431 C C . PHE A 1 176 ? 10.873 -1.096 -12.445 1.00 86.88 176 PHE A C 1
ATOM 1433 O O . PHE A 1 176 ? 11.124 -2.296 -12.345 1.00 86.88 176 PHE A O 1
ATOM 1440 N N . ASP A 1 177 ? 10.415 -0.527 -13.552 1.00 87.81 177 ASP A N 1
ATOM 1441 C CA . ASP A 1 177 ? 10.260 -1.222 -14.821 1.00 87.81 177 ASP A CA 1
ATOM 1442 C C . ASP A 1 177 ? 11.639 -1.246 -15.516 1.00 87.81 177 ASP A C 1
ATOM 1444 O O . ASP A 1 177 ? 12.242 -0.193 -15.725 1.00 87.81 177 ASP A O 1
ATOM 1448 N N . VAL A 1 178 ? 12.158 -2.429 -15.850 1.00 86.56 178 VAL A N 1
ATOM 1449 C CA . VAL A 1 178 ? 13.463 -2.610 -16.508 1.00 86.56 178 VAL A CA 1
ATOM 1450 C C . VAL A 1 178 ? 13.266 -3.369 -17.814 1.00 86.56 178 VAL A C 1
ATOM 1452 O O . VAL A 1 178 ? 12.787 -4.505 -17.824 1.00 86.56 178 VAL A O 1
ATOM 1455 N N . GLU A 1 179 ? 13.619 -2.736 -18.928 1.00 86.62 179 GLU A N 1
ATOM 1456 C CA . GLU A 1 179 ? 13.612 -3.376 -20.242 1.00 86.62 179 GLU A CA 1
ATOM 1457 C C . GLU A 1 179 ? 14.835 -4.289 -20.369 1.00 86.62 179 GLU A C 1
ATOM 1459 O O . GLU A 1 179 ? 15.973 -3.851 -20.227 1.00 86.62 179 GLU A O 1
ATOM 1464 N N . THR A 1 180 ? 14.585 -5.575 -20.605 1.00 85.00 180 THR A N 1
ATOM 1465 C CA . THR A 1 180 ? 15.614 -6.581 -20.896 1.00 85.00 180 THR A CA 1
ATOM 1466 C C . THR A 1 180 ? 15.406 -7.121 -22.305 1.00 85.00 180 THR A C 1
ATOM 1468 O O . THR A 1 180 ? 14.311 -7.001 -22.860 1.00 85.00 180 THR A O 1
ATOM 1471 N N . ASP A 1 181 ? 16.396 -7.828 -22.847 1.00 82.50 181 ASP A N 1
ATOM 1472 C CA . ASP A 1 181 ? 16.278 -8.501 -24.151 1.00 82.50 181 ASP A CA 1
ATOM 1473 C C . ASP A 1 181 ? 15.123 -9.520 -24.194 1.00 82.50 181 ASP A C 1
ATOM 1475 O O . ASP A 1 181 ? 14.581 -9.832 -25.253 1.00 82.50 181 ASP A O 1
ATOM 1479 N N . THR A 1 182 ? 14.700 -10.020 -23.026 1.00 84.44 182 THR A N 1
ATOM 1480 C CA . THR A 1 182 ? 13.566 -10.951 -22.878 1.00 84.44 182 THR A CA 1
ATOM 1481 C C . THR A 1 182 ? 12.218 -10.259 -22.653 1.00 84.44 182 THR A C 1
ATOM 1483 O O . THR A 1 182 ? 11.204 -10.932 -22.462 1.00 84.44 182 THR A O 1
ATOM 1486 N N . GLY A 1 183 ? 12.197 -8.924 -22.655 1.00 87.69 183 GLY A N 1
ATOM 1487 C CA . GLY A 1 183 ? 11.029 -8.091 -22.390 1.00 87.69 183 GLY A CA 1
ATOM 1488 C C . GLY A 1 183 ? 11.113 -7.319 -21.071 1.00 87.69 183 GLY A C 1
ATOM 1489 O O . GLY A 1 183 ? 12.165 -7.214 -20.439 1.00 87.69 183 GLY A O 1
ATOM 1490 N N . LEU A 1 184 ? 9.975 -6.758 -20.659 1.00 87.19 184 LEU A N 1
ATOM 1491 C CA . LEU A 1 184 ? 9.865 -5.926 -19.462 1.00 87.19 184 LEU A CA 1
ATOM 1492 C C . LEU A 1 184 ? 9.896 -6.774 -18.181 1.00 87.19 184 LEU A C 1
ATOM 1494 O O . LEU A 1 184 ? 9.127 -7.730 -18.038 1.00 87.19 184 LEU A O 1
ATOM 1498 N N . ARG A 1 185 ? 10.761 -6.403 -17.239 1.00 88.94 185 ARG A N 1
ATOM 1499 C CA . ARG A 1 185 ? 10.901 -7.008 -15.908 1.00 88.94 185 ARG A CA 1
ATOM 1500 C C . ARG A 1 185 ? 10.752 -5.942 -14.824 1.00 88.94 185 ARG A C 1
ATOM 1502 O O . ARG A 1 185 ? 10.751 -4.752 -15.122 1.00 88.94 185 ARG A O 1
ATOM 1509 N N . PHE A 1 186 ? 10.609 -6.375 -13.574 1.00 89.50 186 PHE A N 1
ATOM 1510 C CA . PHE A 1 186 ? 10.280 -5.489 -12.458 1.00 89.50 186 PHE A CA 1
ATOM 1511 C C . PHE A 1 186 ? 11.237 -5.687 -11.286 1.00 89.50 186 PHE A C 1
ATOM 1513 O O . PHE A 1 186 ? 11.527 -6.824 -10.917 1.00 89.50 186 PHE A O 1
ATOM 1520 N N . ILE A 1 187 ? 11.664 -4.585 -10.670 1.00 88.88 187 ILE A N 1
ATOM 1521 C CA . ILE A 1 187 ? 12.349 -4.588 -9.373 1.00 88.88 187 ILE A CA 1
ATOM 1522 C C . ILE A 1 187 ? 11.416 -3.973 -8.341 1.00 88.88 187 ILE A C 1
ATOM 1524 O O . ILE A 1 187 ? 11.039 -2.805 -8.439 1.00 88.88 187 ILE A O 1
ATOM 1528 N N . GLU A 1 188 ? 11.052 -4.767 -7.342 1.00 88.50 188 GLU A N 1
ATOM 1529 C CA . GLU A 1 188 ? 10.281 -4.319 -6.189 1.00 88.50 188 GLU A CA 1
ATOM 1530 C C . GLU A 1 188 ? 11.219 -3.717 -5.142 1.00 88.50 188 GLU A C 1
ATOM 1532 O O . GLU A 1 188 ? 12.075 -4.414 -4.605 1.00 88.50 188 GLU A O 1
ATOM 1537 N N . PHE A 1 189 ? 11.043 -2.436 -4.828 1.00 87.88 189 PHE A N 1
ATOM 1538 C CA . PHE A 1 189 ? 11.778 -1.750 -3.770 1.00 87.88 189 PHE A CA 1
ATOM 1539 C C . PHE A 1 189 ? 10.911 -1.581 -2.522 1.00 87.88 189 PHE A C 1
ATOM 1541 O O . PHE A 1 189 ? 9.779 -1.089 -2.608 1.00 87.88 189 PHE A O 1
ATOM 1548 N N . ARG A 1 190 ? 11.450 -1.936 -1.353 1.00 87.25 190 ARG A N 1
ATOM 1549 C CA . ARG A 1 190 ? 10.809 -1.811 -0.036 1.00 87.25 190 ARG A CA 1
ATOM 1550 C C . ARG A 1 190 ? 11.669 -0.982 0.918 1.00 87.25 190 ARG A C 1
ATOM 1552 O O . ARG A 1 190 ? 12.873 -0.816 0.736 1.00 87.25 190 ARG A O 1
ATOM 1559 N N . ASP A 1 191 ? 11.037 -0.453 1.966 1.00 82.38 191 ASP A N 1
ATOM 1560 C CA . ASP A 1 191 ? 11.748 0.300 3.002 1.00 82.38 191 ASP A CA 1
ATOM 1561 C C . ASP A 1 191 ? 12.805 -0.588 3.685 1.00 82.38 191 ASP A C 1
ATOM 1563 O O . ASP A 1 191 ? 12.465 -1.579 4.333 1.00 82.3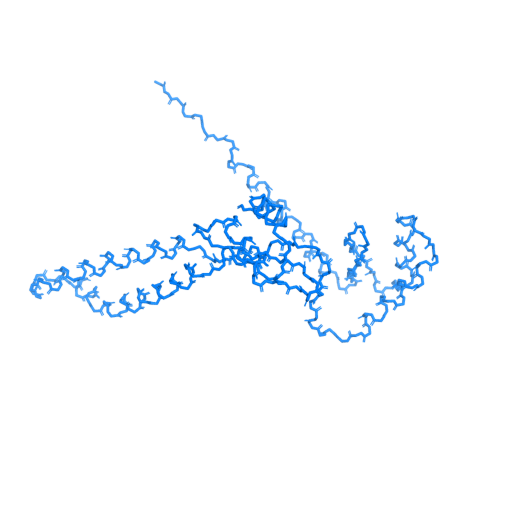8 191 ASP A O 1
ATOM 1567 N N . GLY A 1 192 ? 14.078 -0.201 3.571 1.00 85.31 192 GLY A N 1
ATOM 1568 C CA . GLY A 1 192 ? 15.223 -0.941 4.117 1.00 85.31 192 GLY A CA 1
ATOM 1569 C C . GLY A 1 192 ? 16.009 -1.752 3.084 1.00 85.31 192 GLY A C 1
ATOM 1570 O O . GLY A 1 192 ? 17.093 -2.236 3.413 1.00 85.31 192 GLY A O 1
ATOM 1571 N N . ASP A 1 193 ? 15.521 -1.856 1.847 1.00 90.50 193 ASP A N 1
ATOM 1572 C CA . ASP A 1 193 ? 16.254 -2.534 0.783 1.00 90.50 193 ASP A CA 1
ATOM 1573 C C . ASP A 1 193 ? 17.471 -1.718 0.320 1.00 90.50 193 ASP A C 1
ATOM 1575 O O . ASP A 1 193 ? 17.446 -0.488 0.220 1.00 90.50 193 ASP A O 1
ATOM 1579 N N . SER A 1 194 ? 18.552 -2.420 -0.022 1.00 94.44 194 SER A N 1
ATOM 1580 C CA . SER A 1 194 ? 19.717 -1.822 -0.674 1.00 94.44 194 SER A CA 1
ATOM 1581 C C . SER A 1 194 ? 19.514 -1.830 -2.185 1.00 94.44 194 SER A C 1
ATOM 1583 O O . SER A 1 194 ? 19.428 -2.900 -2.784 1.00 94.44 194 SER A O 1
ATOM 1585 N N . CYS A 1 195 ? 19.513 -0.650 -2.818 1.00 92.75 195 CYS A N 1
ATOM 1586 C CA . CYS A 1 195 ? 19.450 -0.537 -4.284 1.00 92.75 195 CYS A CA 1
ATOM 1587 C C . CYS A 1 195 ? 20.545 -1.367 -4.968 1.00 92.75 195 CYS A C 1
ATOM 1589 O O . CYS A 1 195 ? 20.302 -1.964 -6.006 1.00 92.75 195 CYS A O 1
ATOM 1591 N N . LEU A 1 196 ? 21.737 -1.447 -4.365 1.00 95.00 196 LEU A N 1
ATOM 1592 C CA . LEU A 1 196 ? 22.852 -2.212 -4.924 1.00 95.00 196 LEU A CA 1
ATOM 1593 C C . LEU A 1 196 ? 22.594 -3.723 -4.880 1.00 95.00 196 LEU A C 1
ATOM 1595 O O . LEU A 1 196 ? 22.864 -4.420 -5.854 1.00 95.00 196 LEU A O 1
ATOM 1599 N N . GLU A 1 197 ? 22.060 -4.225 -3.764 1.00 95.50 197 GLU A N 1
ATOM 1600 C CA . GLU A 1 197 ? 21.733 -5.649 -3.638 1.00 95.50 197 GLU A CA 1
ATOM 1601 C C . GLU A 1 197 ? 20.553 -6.024 -4.536 1.00 95.50 197 GLU A C 1
ATOM 1603 O O . GLU A 1 197 ? 20.606 -7.057 -5.196 1.00 95.50 197 GLU A O 1
ATOM 1608 N N . LEU A 1 198 ? 19.529 -5.167 -4.635 1.00 93.69 198 LEU A N 1
ATOM 1609 C CA . LEU A 1 198 ? 18.406 -5.381 -5.549 1.00 93.69 198 LEU A CA 1
ATOM 1610 C C . LEU A 1 198 ? 18.866 -5.431 -7.010 1.00 93.69 198 LEU A C 1
ATOM 1612 O O . LEU A 1 198 ? 18.510 -6.373 -7.717 1.00 93.69 198 LEU A O 1
ATOM 1616 N N . SER A 1 199 ? 19.706 -4.487 -7.446 1.00 93.75 199 SER A N 1
ATOM 1617 C CA . SER A 1 199 ? 20.280 -4.496 -8.796 1.00 93.75 199 SER A CA 1
ATOM 1618 C C . SER A 1 199 ? 21.133 -5.738 -9.052 1.00 93.75 199 SER A C 1
ATOM 1620 O O . SER A 1 199 ? 21.018 -6.337 -10.118 1.00 93.75 199 SER A O 1
ATOM 1622 N N . ARG A 1 200 ? 21.945 -6.174 -8.077 1.00 95.50 200 ARG A N 1
ATOM 1623 C CA . ARG A 1 200 ? 22.752 -7.402 -8.192 1.00 95.50 200 ARG A CA 1
ATOM 1624 C C . ARG A 1 200 ? 21.875 -8.642 -8.341 1.00 95.50 200 ARG A C 1
ATOM 1626 O O . ARG A 1 200 ? 22.100 -9.446 -9.242 1.00 95.50 200 ARG A O 1
ATOM 1633 N N . VAL A 1 201 ? 20.880 -8.800 -7.467 1.00 94.88 201 VAL A N 1
ATOM 1634 C CA . VAL A 1 201 ? 19.948 -9.936 -7.506 1.00 94.88 201 VAL A CA 1
ATOM 1635 C C . VAL A 1 201 ? 19.191 -9.954 -8.830 1.00 94.88 201 VAL A C 1
ATOM 1637 O O . VAL A 1 201 ? 19.093 -11.006 -9.456 1.00 94.88 201 VAL A O 1
ATOM 1640 N N . PHE A 1 202 ? 18.715 -8.798 -9.287 1.00 94.06 202 PHE A N 1
ATOM 1641 C CA . PHE A 1 202 ? 18.010 -8.670 -10.555 1.00 94.06 202 PHE A CA 1
ATOM 1642 C C . PHE A 1 202 ? 18.889 -9.053 -11.755 1.00 94.06 202 PHE A C 1
ATOM 1644 O O . PHE A 1 202 ? 18.472 -9.874 -12.573 1.00 94.06 202 PHE A O 1
ATOM 1651 N N . CYS A 1 203 ? 20.118 -8.526 -11.840 1.00 92.69 203 CYS A N 1
ATOM 1652 C CA . CYS A 1 203 ? 21.037 -8.856 -12.934 1.00 92.69 203 CYS A CA 1
ATOM 1653 C C . CYS A 1 203 ? 21.383 -10.351 -12.937 1.00 92.69 203 CYS A C 1
ATOM 1655 O O . CYS A 1 203 ? 21.311 -10.996 -13.981 1.00 92.69 203 CYS A O 1
ATOM 1657 N N . SER A 1 204 ? 21.629 -10.937 -11.761 1.00 94.00 204 SER A N 1
ATOM 1658 C CA . SER A 1 204 ? 21.892 -12.373 -11.622 1.00 94.00 204 SER A CA 1
ATOM 1659 C C . SER A 1 204 ? 20.698 -13.242 -12.043 1.00 94.00 204 SER A C 1
ATOM 1661 O O . SER A 1 204 ? 20.881 -14.239 -12.741 1.00 94.00 204 SER A O 1
ATOM 1663 N N . GLN A 1 205 ? 19.470 -12.868 -11.670 1.00 93.94 205 GLN A N 1
ATOM 1664 C CA . GLN A 1 205 ? 18.254 -13.620 -12.014 1.00 93.94 205 GLN A CA 1
ATOM 1665 C C . GLN A 1 205 ? 17.914 -13.573 -13.506 1.00 93.94 205 GLN A C 1
ATOM 1667 O O . GLN A 1 205 ? 17.334 -14.522 -14.035 1.00 93.94 205 GLN A O 1
ATOM 1672 N N . HIS A 1 206 ? 18.258 -12.475 -14.176 1.00 91.75 206 HIS A N 1
ATOM 1673 C CA . HIS A 1 206 ? 17.954 -12.257 -15.589 1.00 91.75 206 HIS A CA 1
ATOM 1674 C C . HIS A 1 206 ? 19.159 -12.444 -16.516 1.00 91.75 206 HIS A C 1
ATOM 1676 O O . HIS A 1 206 ? 19.032 -12.173 -17.706 1.00 91.75 206 HIS A O 1
ATOM 1682 N N . ALA A 1 207 ? 20.281 -12.950 -15.988 1.00 90.56 207 ALA A N 1
ATOM 1683 C CA . ALA A 1 207 ? 21.530 -13.163 -16.722 1.00 90.56 207 ALA A CA 1
ATOM 1684 C C . ALA A 1 207 ? 22.002 -11.904 -17.478 1.00 90.56 207 ALA A C 1
ATOM 1686 O O . ALA A 1 207 ? 22.400 -11.982 -18.638 1.00 90.56 207 ALA A O 1
ATOM 1687 N N . LEU A 1 208 ? 21.914 -10.749 -16.816 1.00 89.31 208 LEU A N 1
ATOM 1688 C CA . LEU A 1 208 ? 22.407 -9.466 -17.318 1.00 89.31 208 LEU A CA 1
ATOM 1689 C C . LEU A 1 208 ? 23.851 -9.235 -16.859 1.00 89.31 208 LEU A C 1
ATOM 1691 O O . LEU A 1 208 ? 24.271 -9.783 -15.840 1.00 89.31 208 LEU A O 1
ATOM 1695 N N . ASP A 1 209 ? 24.580 -8.386 -17.582 1.00 91.12 209 ASP A N 1
ATOM 1696 C CA . ASP A 1 209 ? 25.974 -8.069 -17.270 1.00 91.12 209 ASP A CA 1
ATOM 1697 C C . ASP A 1 209 ? 26.129 -7.373 -15.910 1.00 91.12 209 ASP A C 1
ATOM 1699 O O . ASP A 1 209 ? 25.413 -6.421 -15.586 1.00 91.12 209 ASP A O 1
ATOM 1703 N N . ASP A 1 210 ? 27.137 -7.792 -15.140 1.00 92.38 210 ASP A N 1
ATOM 1704 C CA . ASP A 1 210 ? 27.447 -7.222 -13.820 1.00 92.38 210 ASP A CA 1
ATOM 1705 C C . ASP A 1 210 ? 27.802 -5.723 -13.886 1.00 92.38 210 ASP A C 1
ATOM 1707 O O . ASP A 1 210 ? 27.638 -4.993 -12.905 1.00 92.38 210 ASP A O 1
ATOM 1711 N N . GLU A 1 211 ? 28.236 -5.233 -15.051 1.00 93.44 211 GLU A N 1
ATOM 1712 C CA . GLU A 1 211 ? 28.506 -3.811 -15.297 1.00 93.44 211 GLU A CA 1
ATOM 1713 C C . GLU A 1 211 ? 27.241 -2.944 -15.182 1.00 93.44 211 GLU A C 1
ATOM 1715 O O . GLU A 1 211 ? 27.333 -1.762 -14.849 1.00 93.44 211 GLU A O 1
ATOM 1720 N N . LEU A 1 212 ? 26.051 -3.528 -15.377 1.00 89.94 212 LEU A N 1
ATOM 1721 C CA . LEU A 1 212 ? 24.767 -2.832 -15.258 1.00 89.94 212 LEU A CA 1
ATOM 1722 C C . LEU A 1 212 ? 24.325 -2.636 -13.803 1.00 89.94 212 LEU A C 1
ATOM 1724 O O . LEU A 1 212 ? 23.477 -1.783 -13.536 1.00 89.94 212 LEU A O 1
ATOM 1728 N N . ILE A 1 213 ? 24.916 -3.361 -12.846 1.00 93.19 213 ILE A N 1
ATOM 1729 C CA . ILE A 1 213 ? 24.525 -3.299 -11.429 1.00 93.19 213 ILE A CA 1
ATOM 1730 C C . ILE A 1 213 ? 24.706 -1.884 -10.870 1.00 93.19 213 ILE A C 1
ATOM 1732 O O . ILE A 1 213 ? 23.816 -1.372 -10.186 1.00 93.19 213 ILE A O 1
ATOM 1736 N N . GLY A 1 214 ? 25.851 -1.255 -11.153 1.00 93.12 214 GLY A N 1
ATOM 1737 C CA . GLY A 1 214 ? 26.184 0.092 -10.682 1.00 93.12 214 GLY A CA 1
ATOM 1738 C C . GLY A 1 214 ? 25.211 1.150 -11.214 1.00 93.12 214 GLY A C 1
ATOM 1739 O O . GLY A 1 214 ? 24.501 1.754 -10.407 1.00 93.12 214 GLY A O 1
ATOM 1740 N N . PRO A 1 215 ? 25.108 1.322 -12.547 1.00 93.06 215 PRO A N 1
ATOM 1741 C CA . PRO A 1 215 ? 24.185 2.271 -13.168 1.00 93.06 215 PRO A CA 1
ATOM 1742 C C . PRO A 1 215 ? 22.725 2.064 -12.751 1.00 93.06 215 PRO A C 1
ATOM 1744 O O . PRO A 1 215 ? 22.019 3.029 -12.467 1.00 93.06 215 PRO A O 1
ATOM 1747 N N . LEU A 1 216 ? 22.266 0.811 -12.653 1.00 89.19 216 LEU A N 1
ATOM 1748 C CA . LEU A 1 216 ? 20.900 0.501 -12.230 1.00 89.19 216 LEU A CA 1
ATOM 1749 C C . LEU A 1 216 ? 20.657 0.891 -10.767 1.00 89.19 216 LEU A C 1
ATOM 1751 O O . LEU A 1 216 ? 19.629 1.481 -10.441 1.00 89.19 216 LEU A O 1
ATOM 1755 N N . ALA A 1 217 ? 21.616 0.609 -9.880 1.00 92.81 217 ALA A N 1
ATOM 1756 C CA . ALA A 1 217 ? 21.522 0.991 -8.474 1.00 92.81 217 ALA A CA 1
ATOM 1757 C C . ALA A 1 217 ? 21.567 2.515 -8.274 1.00 92.81 217 ALA A C 1
ATOM 1759 O O . ALA A 1 217 ? 20.873 3.028 -7.395 1.00 92.81 217 ALA A O 1
ATOM 1760 N N . GLU A 1 218 ? 22.369 3.239 -9.058 1.00 92.75 218 GLU A N 1
ATOM 1761 C CA . GLU A 1 218 ? 22.382 4.707 -9.058 1.00 92.75 218 GLU A CA 1
ATOM 1762 C C . GLU A 1 218 ? 21.052 5.270 -9.553 1.00 92.75 218 GLU A C 1
ATOM 1764 O O . GLU A 1 218 ? 20.453 6.095 -8.864 1.00 92.75 218 GLU A O 1
ATOM 1769 N N . HIS A 1 219 ? 20.523 4.743 -10.659 1.00 88.50 219 HIS A N 1
ATOM 1770 C CA . HIS A 1 219 ? 19.222 5.151 -11.177 1.00 88.50 219 HIS A CA 1
ATOM 1771 C C . HIS A 1 219 ? 18.097 4.941 -10.157 1.00 88.50 219 HIS A C 1
ATOM 1773 O O . HIS A 1 219 ? 17.261 5.821 -9.963 1.00 88.50 219 HIS A O 1
ATOM 1779 N N . MET A 1 220 ? 18.080 3.795 -9.468 1.00 90.25 220 MET A N 1
ATOM 1780 C CA . MET A 1 220 ? 17.111 3.548 -8.401 1.00 90.25 220 MET A CA 1
ATOM 1781 C C . MET A 1 220 ? 17.239 4.593 -7.287 1.00 90.25 220 MET A C 1
ATOM 1783 O O . MET A 1 220 ? 16.229 5.167 -6.894 1.00 90.25 220 MET A O 1
ATOM 1787 N N . LYS A 1 221 ? 18.461 4.902 -6.828 1.00 90.75 221 LYS A N 1
ATOM 1788 C CA . LYS A 1 221 ? 18.703 5.908 -5.777 1.00 90.75 221 LYS A CA 1
ATOM 1789 C C . LYS A 1 221 ? 18.247 7.310 -6.166 1.00 90.75 221 LYS A C 1
ATOM 1791 O O . LYS A 1 221 ? 17.713 8.009 -5.316 1.00 90.75 221 LYS A O 1
ATOM 1796 N N . GLU A 1 222 ? 18.441 7.718 -7.417 1.00 89.31 222 GLU A N 1
ATOM 1797 C CA . GLU A 1 222 ? 17.998 9.031 -7.908 1.00 89.31 222 GLU A CA 1
ATOM 1798 C C . GLU A 1 222 ? 16.472 9.193 -7.912 1.00 89.31 222 GLU A C 1
ATOM 1800 O O . GLU A 1 222 ? 15.966 10.315 -7.948 1.00 89.31 222 GLU A O 1
ATOM 1805 N N . LYS A 1 223 ? 15.728 8.083 -7.928 1.00 83.19 223 LYS A N 1
ATOM 1806 C CA . LYS A 1 223 ? 14.264 8.077 -8.023 1.00 83.19 223 LYS A CA 1
ATOM 1807 C C . LYS A 1 223 ? 13.545 7.878 -6.685 1.00 83.19 223 LYS A C 1
ATOM 1809 O O . LYS A 1 223 ? 12.328 8.061 -6.672 1.00 83.19 223 LYS A O 1
ATOM 1814 N N . LEU A 1 224 ? 14.249 7.476 -5.623 1.00 81.69 224 LEU A N 1
ATOM 1815 C CA . LEU A 1 224 ? 13.700 7.236 -4.275 1.00 81.69 224 LEU A CA 1
ATOM 1816 C C . LEU A 1 224 ? 13.413 8.521 -3.494 1.00 81.69 224 LEU A C 1
ATOM 1818 O O . LEU A 1 224 ? 12.463 8.471 -2.668 1.00 81.69 224 LEU A O 1
#